Protein AF-A0A7D5KZ56-F1 (afdb_monomer)

Sequence (285 aa):
MAPTTAQITTENTAGQTYRATYSPDDNKLRLYASLRLDEETYSLINKAGFRWAPKQELFVAPAWTPGREDVLLSLAGDIEDEDSTLFDRQEQRAGRFSDYSDRRAVESEQALAHVDSLASAVPLGQPILVGHHSERRARRHAQKIENGMKRAVMLFERAEYWEQRAQASLRHAKYKERPDVRYRRIKKIEAELRKSQKHIARSEKYMTMWRAQTLDLKMALLVSNYDHIHACFTLDKYPARQRKASMRARCLSILPCLRRSLLLNRRVILRSAVMSARLTTNSAG

Organism: Klebsiella pneumoniae (NCBI:txid573)

Radius of gyration: 32.24 Å; Cα contacts (8 Å, |Δi|>4): 257; chains: 1; bounding box: 75×51×88 Å

Structure (mmCIF, N/CA/C/O backbone):
data_AF-A0A7D5KZ56-F1
#
_entry.id   AF-A0A7D5KZ56-F1
#
loop_
_atom_site.group_PDB
_atom_site.id
_atom_site.type_symbol
_atom_site.label_atom_id
_atom_site.label_alt_id
_atom_site.label_comp_id
_atom_site.label_asym_id
_atom_site.label_entity_id
_atom_site.label_seq_id
_atom_site.pdbx_PDB_ins_code
_atom_site.Cartn_x
_atom_site.Cartn_y
_atom_site.Cartn_z
_atom_site.occupancy
_atom_site.B_iso_or_equiv
_atom_site.auth_seq_id
_atom_site.auth_comp_id
_atom_site.auth_asym_id
_atom_site.auth_atom_id
_atom_site.pdbx_PDB_model_num
ATOM 1 N N . MET A 1 1 ? -9.190 31.799 32.022 1.00 34.34 1 MET A N 1
ATOM 2 C CA . MET A 1 1 ? -10.284 31.569 31.058 1.00 34.34 1 MET A CA 1
ATOM 3 C C . MET A 1 1 ? -9.630 31.014 29.808 1.00 34.34 1 MET A C 1
ATOM 5 O O . MET A 1 1 ? -8.821 31.707 29.213 1.00 34.34 1 MET A O 1
ATOM 9 N N . ALA A 1 2 ? -9.811 29.719 29.549 1.00 29.98 2 ALA A N 1
ATOM 10 C CA . ALA A 1 2 ? -9.224 29.048 28.390 1.00 29.98 2 ALA A CA 1
ATOM 11 C C . ALA A 1 2 ? -10.099 29.334 27.162 1.00 29.98 2 ALA A C 1
ATOM 13 O O . ALA A 1 2 ? -11.320 29.388 27.334 1.00 29.98 2 ALA A O 1
ATOM 14 N N . PRO A 1 3 ? -9.522 29.533 25.966 1.00 36.94 3 PRO A N 1
ATOM 15 C CA . PRO A 1 3 ? -10.318 29.761 24.775 1.00 36.94 3 PRO A CA 1
ATOM 16 C C . PRO A 1 3 ? -11.161 28.518 24.486 1.00 36.94 3 PRO A C 1
ATOM 18 O O . PRO A 1 3 ? -10.660 27.401 24.351 1.00 36.94 3 PRO A O 1
ATOM 21 N N . THR A 1 4 ? -12.465 28.757 24.487 1.00 33.94 4 THR A N 1
ATOM 22 C CA . THR A 1 4 ? -13.540 27.881 24.045 1.00 33.94 4 THR A CA 1
ATOM 23 C C . THR A 1 4 ? -13.219 27.302 22.675 1.00 33.94 4 THR A C 1
ATOM 25 O O . THR A 1 4 ? -12.706 28.010 21.813 1.00 33.94 4 THR A O 1
ATOM 28 N N . THR A 1 5 ? -13.561 26.027 22.491 1.00 39.38 5 THR A N 1
ATOM 29 C CA . THR A 1 5 ? -13.753 25.344 21.208 1.00 39.38 5 THR A CA 1
ATOM 30 C C . THR A 1 5 ? -14.663 26.189 20.312 1.00 39.38 5 THR A C 1
ATOM 32 O O . THR A 1 5 ? -15.878 26.016 20.291 1.00 39.38 5 THR A O 1
ATOM 35 N N . ALA A 1 6 ? -14.080 27.175 19.641 1.00 38.91 6 ALA A N 1
ATOM 36 C CA . ALA A 1 6 ? -14.739 28.000 18.655 1.00 38.91 6 ALA A CA 1
ATOM 37 C C . ALA A 1 6 ? -14.626 27.260 17.325 1.00 38.91 6 ALA A C 1
ATOM 39 O O . ALA A 1 6 ? -13.540 27.108 16.778 1.00 38.91 6 ALA A O 1
ATOM 40 N N . GLN A 1 7 ? -15.760 26.693 16.921 1.00 37.28 7 GLN A N 1
ATOM 41 C CA . GLN A 1 7 ? -16.259 26.673 15.550 1.00 37.28 7 GLN A CA 1
ATOM 42 C C . GLN A 1 7 ? -15.177 26.833 14.475 1.00 37.28 7 GLN A C 1
ATOM 44 O O . GLN A 1 7 ? -14.865 27.939 14.047 1.00 37.28 7 GLN A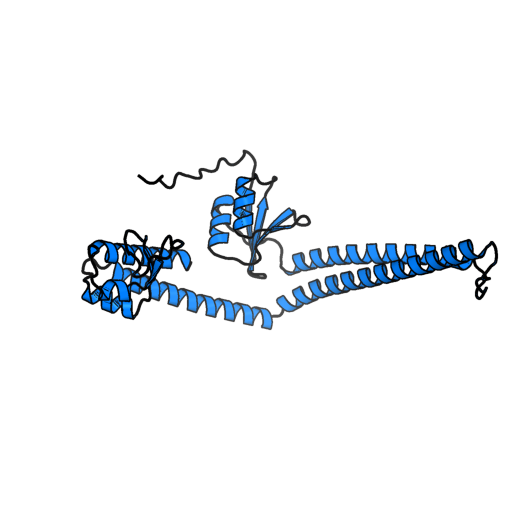 O 1
ATOM 49 N N . ILE A 1 8 ? -14.675 25.702 13.980 1.00 39.75 8 ILE A N 1
ATOM 50 C CA . ILE A 1 8 ? -14.219 25.627 12.591 1.00 39.75 8 ILE A CA 1
ATOM 51 C C . ILE A 1 8 ? -15.508 25.560 11.768 1.00 39.75 8 ILE A C 1
ATOM 53 O O . ILE A 1 8 ? -15.963 24.498 11.355 1.00 39.75 8 ILE A O 1
ATOM 57 N N . THR A 1 9 ? -16.199 26.694 11.678 1.00 36.88 9 THR A N 1
ATOM 58 C CA . THR A 1 9 ? -17.210 26.915 10.653 1.00 36.88 9 THR A CA 1
ATOM 59 C C . THR A 1 9 ? -16.456 26.982 9.343 1.00 36.88 9 THR A C 1
ATOM 61 O O . THR A 1 9 ? -15.594 27.833 9.149 1.00 36.88 9 THR A O 1
ATOM 64 N N . THR A 1 10 ? -16.754 26.009 8.501 1.00 43.47 10 THR A N 1
ATOM 65 C CA . THR A 1 10 ? -16.294 25.857 7.135 1.00 43.47 10 THR A CA 1
ATOM 66 C C . THR A 1 10 ? -16.528 27.147 6.354 1.00 43.47 10 THR A C 1
ATOM 68 O O . THR A 1 10 ? -17.613 27.388 5.827 1.00 43.47 10 THR A O 1
ATOM 71 N N . GLU A 1 11 ? -15.485 27.958 6.191 1.00 43.44 11 GLU A N 1
ATOM 72 C CA . GLU A 1 11 ? -15.347 28.728 4.961 1.00 43.44 11 GLU A CA 1
ATOM 73 C C . GLU A 1 11 ? -15.030 27.713 3.859 1.00 43.44 11 GLU A C 1
ATOM 75 O O . GLU A 1 11 ? -13.887 27.508 3.455 1.00 43.44 11 GLU A O 1
ATOM 80 N N . ASN A 1 12 ? -16.070 26.995 3.420 1.00 53.53 12 ASN A N 1
ATOM 81 C CA . ASN A 1 12 ? -16.044 26.283 2.156 1.00 53.53 12 ASN A CA 1
ATOM 82 C C . ASN A 1 12 ? -15.671 27.333 1.114 1.00 53.53 12 ASN A C 1
ATOM 84 O O . ASN A 1 12 ? -16.490 28.184 0.766 1.00 53.53 12 ASN A O 1
ATOM 88 N N . THR A 1 13 ? -14.418 27.302 0.659 1.00 54.53 13 THR A N 1
ATOM 89 C CA . THR A 1 13 ? -13.968 28.093 -0.484 1.00 54.53 13 THR A CA 1
ATOM 90 C C . THR A 1 13 ? -14.971 27.817 -1.598 1.00 54.53 13 THR A C 1
ATOM 92 O O . THR A 1 13 ? -15.115 26.666 -2.011 1.00 54.53 13 THR A O 1
ATOM 95 N N . ALA A 1 14 ? -15.753 28.829 -1.978 1.00 56.22 14 ALA A N 1
ATOM 96 C CA . ALA A 1 14 ? -16.962 28.675 -2.780 1.00 56.22 14 ALA A CA 1
ATOM 97 C C . ALA A 1 14 ? -16.676 27.859 -4.059 1.00 56.22 14 ALA A C 1
ATOM 99 O O . ALA A 1 14 ? -16.073 28.369 -4.999 1.00 56.22 14 ALA A O 1
ATOM 100 N N . GLY A 1 15 ? -17.061 26.575 -4.067 1.00 70.19 15 GLY A N 1
ATOM 101 C CA . GLY A 1 15 ? -16.839 25.639 -5.181 1.00 70.19 15 GLY A CA 1
ATOM 102 C C . GLY A 1 15 ? -16.019 24.379 -4.862 1.00 70.19 15 GLY A C 1
ATOM 103 O O . GLY A 1 15 ? -15.978 23.460 -5.684 1.00 70.19 15 GLY A O 1
ATOM 104 N N . GLN A 1 16 ? -15.395 24.279 -3.685 1.00 80.44 16 GLN A N 1
ATOM 105 C CA . GLN A 1 16 ? -14.711 23.054 -3.273 1.00 80.44 16 GLN A CA 1
ATOM 106 C C . GLN A 1 16 ? -15.728 21.981 -2.863 1.00 80.44 16 GLN A C 1
ATOM 108 O O . GLN A 1 16 ? -16.506 22.174 -1.934 1.00 80.44 16 GLN A O 1
ATOM 113 N N . THR A 1 17 ? -15.708 20.842 -3.554 1.00 89.88 17 THR A N 1
ATOM 114 C CA . THR A 1 17 ? -16.538 19.675 -3.235 1.00 89.88 17 THR A CA 1
ATOM 115 C C . THR A 1 17 ? -15.636 18.531 -2.804 1.00 89.88 17 THR A C 1
ATOM 117 O O . THR A 1 17 ? -14.656 18.208 -3.484 1.00 89.88 17 THR A O 1
ATOM 120 N N . TYR A 1 18 ? -15.973 17.929 -1.668 1.00 93.94 18 TYR A N 1
ATOM 121 C CA . TYR A 1 18 ? -15.291 16.768 -1.123 1.00 93.94 18 TYR A CA 1
ATOM 122 C C . TYR A 1 18 ? -16.173 15.542 -1.264 1.00 93.94 18 TYR A C 1
ATOM 124 O O . TYR A 1 18 ? -17.367 15.602 -0.993 1.00 93.94 18 TYR A O 1
ATOM 132 N N . ARG A 1 19 ? -15.564 14.426 -1.647 1.00 95.44 19 ARG A N 1
ATOM 133 C CA . ARG A 1 19 ? -16.206 13.116 -1.601 1.00 95.44 19 ARG A CA 1
ATOM 134 C C . ARG A 1 19 ? -15.262 12.141 -0.928 1.00 95.44 19 ARG A C 1
ATOM 136 O O . ARG A 1 19 ? -14.107 12.013 -1.338 1.00 95.44 19 ARG A O 1
ATOM 143 N N . ALA A 1 20 ? -15.731 11.472 0.113 1.00 96.94 20 ALA A N 1
ATOM 144 C CA . ALA A 1 20 ? -14.944 10.502 0.853 1.00 96.94 20 ALA A CA 1
ATOM 145 C C . ALA A 1 20 ? -15.497 9.099 0.627 1.00 96.94 20 ALA A C 1
ATOM 147 O O . ALA A 1 20 ? -16.706 8.900 0.596 1.00 96.94 20 ALA A O 1
ATOM 148 N N . THR A 1 21 ? -14.607 8.123 0.476 1.00 96.94 21 THR A N 1
ATOM 149 C CA . THR A 1 21 ? -15.004 6.728 0.268 1.00 96.94 21 THR A CA 1
ATOM 150 C C . THR A 1 21 ? -14.176 5.762 1.100 1.00 96.94 21 THR A C 1
ATOM 152 O O . THR A 1 21 ? -13.013 6.021 1.448 1.00 96.94 21 THR A O 1
ATOM 155 N N . TYR A 1 22 ? -14.770 4.608 1.381 1.00 96.00 22 TYR A N 1
ATOM 156 C CA . TYR A 1 22 ? -14.142 3.486 2.054 1.00 96.00 22 TYR A CA 1
ATOM 157 C C . TYR A 1 22 ? -14.281 2.203 1.231 1.00 96.00 22 TYR A C 1
ATOM 159 O O . TYR A 1 22 ? -15.281 1.953 0.569 1.00 96.00 22 TYR A O 1
ATOM 167 N N . SER A 1 23 ? -13.250 1.357 1.280 1.00 92.44 23 SER A N 1
ATOM 168 C CA . SER A 1 23 ? -13.298 0.017 0.695 1.00 92.44 23 SER A CA 1
ATOM 169 C C . SER A 1 23 ? -12.904 -1.027 1.747 1.00 92.44 23 SER A C 1
ATOM 171 O O . SER A 1 23 ? -11.736 -1.071 2.162 1.00 92.44 23 SER A O 1
ATOM 173 N N . PRO A 1 24 ? -13.824 -1.935 2.132 1.00 88.69 24 PRO A N 1
ATOM 174 C CA . PRO A 1 24 ? -13.521 -3.067 3.012 1.00 88.69 24 PRO A CA 1
ATOM 175 C C . PRO A 1 24 ? -12.479 -4.032 2.428 1.00 88.69 24 PRO A C 1
ATOM 177 O O . PRO A 1 24 ? -11.909 -4.868 3.138 1.00 88.69 24 PRO A O 1
ATOM 180 N N . ASP A 1 25 ? -12.224 -3.946 1.119 1.00 87.19 25 ASP A N 1
ATOM 181 C CA . ASP A 1 25 ? -11.357 -4.884 0.422 1.00 87.19 25 ASP A CA 1
ATOM 182 C C . ASP A 1 25 ? -9.870 -4.707 0.715 1.00 87.19 25 ASP A C 1
ATOM 184 O O . ASP A 1 25 ? -9.103 -5.675 0.827 1.00 87.19 25 ASP A O 1
ATOM 188 N N . ASP A 1 26 ? -9.475 -3.449 0.848 1.00 89.25 26 ASP A N 1
ATOM 189 C CA . ASP A 1 26 ? -8.125 -3.019 1.171 1.00 89.25 26 ASP A CA 1
ATOM 190 C C . ASP A 1 26 ? -8.048 -2.230 2.482 1.00 89.25 26 ASP A C 1
ATOM 192 O O . ASP A 1 26 ? -6.941 -1.873 2.884 1.00 89.25 26 ASP A O 1
ATOM 196 N N . ASN A 1 27 ? -9.186 -2.039 3.164 1.00 92.69 27 ASN A N 1
ATOM 197 C CA . ASN A 1 27 ? -9.334 -1.251 4.385 1.00 92.69 27 ASN A CA 1
ATOM 198 C C . ASN A 1 27 ? -8.838 0.192 4.196 1.00 92.69 27 ASN A C 1
ATOM 200 O O . ASN A 1 27 ? -8.192 0.737 5.080 1.00 92.69 27 ASN A O 1
ATOM 204 N N . LYS A 1 28 ? -9.051 0.814 3.032 1.00 95.06 28 LYS A N 1
ATOM 205 C CA . LYS A 1 28 ? -8.518 2.159 2.748 1.00 95.06 28 LYS A CA 1
ATOM 206 C C . LYS A 1 28 ? -9.604 3.206 2.671 1.00 95.06 28 LYS A C 1
ATOM 208 O O . LYS A 1 28 ? -10.674 2.950 2.129 1.00 95.06 28 LYS A O 1
ATOM 213 N N . LEU A 1 29 ? -9.240 4.393 3.140 1.00 96.50 29 LEU A N 1
ATOM 214 C CA . LEU A 1 29 ? -10.013 5.615 3.004 1.00 96.50 29 LEU A CA 1
ATOM 215 C C . LEU A 1 29 ? -9.445 6.454 1.860 1.00 96.50 29 LEU A C 1
ATOM 217 O O . LEU A 1 29 ? -8.217 6.576 1.735 1.00 96.50 29 LEU A O 1
ATOM 221 N N . ARG A 1 30 ? -10.325 7.034 1.046 1.00 96.25 30 ARG A N 1
ATOM 222 C CA . ARG A 1 30 ? -9.962 7.939 -0.047 1.00 96.25 30 ARG A CA 1
ATOM 223 C C . ARG A 1 30 ? -10.747 9.235 0.067 1.00 96.25 30 ARG A C 1
ATOM 225 O O . ARG A 1 30 ? -11.916 9.213 0.426 1.00 96.25 30 ARG A O 1
ATOM 232 N N . LEU A 1 31 ? -10.088 10.339 -0.253 1.00 96.50 31 LEU A N 1
ATOM 233 C CA . LEU A 1 31 ? -10.694 11.659 -0.355 1.00 96.50 31 LEU A CA 1
ATOM 234 C C . LEU A 1 31 ? -10.479 12.184 -1.771 1.00 96.50 31 LEU A C 1
ATOM 236 O O . LEU A 1 31 ? -9.338 12.354 -2.213 1.00 96.50 31 LEU A O 1
ATOM 240 N N . TYR A 1 32 ? -11.587 12.441 -2.448 1.00 95.19 32 TYR A N 1
ATOM 241 C CA . TYR A 1 32 ? -11.665 13.128 -3.723 1.00 95.19 32 TYR A CA 1
ATOM 242 C C . TYR A 1 32 ? -11.959 14.604 -3.463 1.00 95.19 32 TYR A C 1
ATOM 244 O O . TYR A 1 32 ? -12.770 14.951 -2.602 1.00 95.19 32 TYR A O 1
ATOM 252 N N . ALA A 1 33 ? -11.269 15.465 -4.198 1.00 93.69 33 ALA A N 1
ATOM 253 C CA . ALA A 1 33 ? -11.339 16.910 -4.065 1.00 93.69 33 ALA A CA 1
ATOM 254 C C . ALA A 1 33 ? -11.454 17.509 -5.469 1.00 93.69 33 ALA A C 1
ATOM 256 O O . ALA A 1 33 ? -10.649 17.168 -6.334 1.00 93.69 33 ALA A O 1
ATOM 257 N N . SER A 1 34 ? -12.445 18.375 -5.701 1.00 89.00 34 SER A N 1
ATOM 258 C CA . SER A 1 34 ? -12.653 18.992 -7.020 1.00 89.00 34 SER A CA 1
ATOM 259 C C . SER A 1 34 ? -11.542 19.974 -7.396 1.00 89.00 34 SER A C 1
ATOM 261 O O . SER A 1 34 ? -11.136 20.032 -8.555 1.00 89.00 34 SER A O 1
ATOM 263 N N . LEU A 1 35 ? -11.029 20.734 -6.425 1.00 89.19 35 LEU A N 1
ATOM 264 C CA . LEU A 1 35 ? -9.911 21.656 -6.608 1.00 89.19 35 LEU A CA 1
ATOM 265 C C . LEU A 1 35 ? -8.758 21.304 -5.665 1.00 89.19 35 LEU A C 1
ATOM 267 O O . LEU A 1 35 ? -8.845 20.444 -4.781 1.00 89.19 35 LEU A O 1
ATOM 271 N N . ARG A 1 36 ? -7.636 21.993 -5.881 1.00 89.00 36 ARG A N 1
ATOM 272 C CA . ARG A 1 36 ? -6.461 21.907 -5.020 1.00 89.00 36 ARG A CA 1
ATOM 273 C C . ARG A 1 36 ? -6.825 22.371 -3.609 1.00 89.00 36 ARG A C 1
ATOM 275 O O . ARG A 1 36 ? -7.359 23.460 -3.441 1.00 89.00 36 ARG A O 1
ATOM 282 N N . LEU A 1 37 ? -6.456 21.560 -2.620 1.00 91.19 37 LEU A N 1
ATOM 283 C CA . LEU A 1 37 ? -6.652 21.883 -1.210 1.00 91.19 37 LEU A CA 1
ATOM 284 C C . LEU A 1 37 ? -5.890 23.146 -0.814 1.00 91.19 37 LEU A C 1
ATOM 286 O O . LEU A 1 37 ? -4.739 23.340 -1.226 1.00 91.19 37 LEU A O 1
ATOM 290 N N . ASP A 1 38 ? -6.522 23.948 0.032 1.00 91.19 38 ASP A N 1
ATOM 291 C CA . ASP A 1 38 ? -5.876 25.013 0.782 1.00 91.19 38 ASP A CA 1
ATOM 292 C C . ASP A 1 38 ? -4.819 24.444 1.748 1.00 91.19 38 ASP A C 1
ATOM 294 O O . ASP A 1 38 ? -4.766 23.243 2.044 1.00 91.19 38 ASP A O 1
ATOM 298 N N . GLU A 1 39 ? -3.924 25.311 2.218 1.00 93.12 39 GLU A N 1
ATOM 299 C CA . GLU A 1 39 ? -2.776 24.902 3.031 1.00 93.12 39 GLU A CA 1
ATOM 300 C C . GLU A 1 39 ? -3.190 24.306 4.387 1.00 93.12 39 GLU A C 1
ATOM 302 O O . GLU A 1 39 ? -2.567 23.345 4.858 1.00 93.12 39 GLU A O 1
ATOM 307 N N . GLU A 1 40 ? -4.264 24.821 4.991 1.00 92.19 40 GLU A N 1
ATOM 308 C CA . GLU A 1 40 ? -4.758 24.361 6.289 1.00 92.19 40 GLU A CA 1
ATOM 309 C C . GLU A 1 40 ? -5.357 22.959 6.178 1.00 92.19 40 GLU A C 1
ATOM 311 O O . GLU A 1 40 ? -4.929 22.043 6.897 1.00 92.19 40 GLU A O 1
ATOM 316 N N . THR A 1 41 ? -6.261 22.751 5.215 1.00 92.62 41 THR A N 1
ATOM 317 C CA . THR A 1 41 ? -6.854 21.436 4.939 1.00 92.62 41 THR A CA 1
ATOM 318 C C . THR A 1 41 ? -5.786 20.424 4.544 1.00 92.62 41 THR A C 1
ATOM 320 O O . THR A 1 41 ? -5.770 19.304 5.065 1.00 92.62 41 THR A O 1
ATOM 323 N N . TYR A 1 42 ? -4.832 20.807 3.687 1.00 93.50 42 TYR A N 1
ATOM 324 C CA . TYR A 1 42 ? -3.724 19.933 3.303 1.00 93.50 42 TYR A CA 1
ATOM 325 C C . TYR A 1 42 ? -2.887 19.499 4.517 1.00 93.50 42 TYR A C 1
ATOM 327 O O . TYR A 1 42 ? -2.559 18.318 4.667 1.00 93.50 42 TYR A O 1
ATOM 335 N N . SER A 1 43 ? -2.555 20.433 5.413 1.00 94.50 43 SER A N 1
ATOM 336 C CA . SER A 1 43 ? -1.815 20.146 6.648 1.00 94.50 43 SER A CA 1
ATOM 337 C C . SER A 1 43 ? -2.580 19.178 7.554 1.00 94.50 43 SER A C 1
ATOM 339 O O . SER A 1 43 ? -1.991 18.234 8.093 1.00 94.50 43 SER A O 1
ATOM 341 N N . LEU A 1 44 ? -3.895 19.368 7.681 1.00 93.75 44 LEU A N 1
ATOM 342 C CA . LEU A 1 44 ? -4.783 18.524 8.477 1.00 93.75 44 LEU A CA 1
ATOM 343 C C . LEU A 1 44 ? -4.802 17.080 7.957 1.00 93.75 44 LEU A C 1
ATOM 345 O O . LEU A 1 44 ? -4.486 16.150 8.708 1.00 93.75 44 LEU A O 1
ATOM 349 N N . ILE A 1 45 ? -5.077 16.872 6.666 1.00 94.75 45 ILE A N 1
ATOM 350 C CA . ILE A 1 45 ? -5.125 15.516 6.101 1.00 94.75 45 ILE A CA 1
ATOM 351 C C . ILE A 1 45 ? -3.739 14.853 6.086 1.00 94.75 45 ILE A C 1
ATOM 353 O O . ILE A 1 45 ? -3.615 13.644 6.300 1.00 94.75 45 ILE A O 1
ATOM 357 N N . ASN A 1 46 ? -2.668 15.633 5.904 1.00 93.75 46 ASN A N 1
ATOM 358 C CA . ASN A 1 46 ? -1.304 15.118 5.921 1.00 93.75 46 ASN A CA 1
ATOM 359 C C . ASN A 1 46 ? -0.914 14.619 7.322 1.00 93.75 46 ASN A C 1
ATOM 361 O O . ASN A 1 46 ? -0.318 13.544 7.443 1.00 93.75 46 ASN A O 1
ATOM 365 N N . LYS A 1 47 ? -1.313 15.340 8.383 1.00 94.94 47 LYS A N 1
ATOM 366 C CA . LYS A 1 47 ? -1.163 14.899 9.783 1.00 94.94 47 LYS A CA 1
ATOM 367 C C . LYS A 1 47 ? -1.963 13.628 10.075 1.00 94.94 47 LYS A C 1
ATOM 369 O O . LYS A 1 47 ? -1.456 12.748 10.766 1.00 94.94 47 LYS A O 1
ATOM 374 N N . ALA A 1 48 ? -3.161 13.492 9.504 1.00 94.25 48 ALA A N 1
ATOM 375 C CA . ALA A 1 48 ? -3.964 12.266 9.590 1.00 94.25 48 ALA A CA 1
ATOM 376 C C . ALA A 1 48 ? -3.374 11.084 8.777 1.00 94.25 48 ALA A C 1
ATOM 378 O O . ALA A 1 48 ? -3.795 9.929 8.921 1.00 94.25 48 ALA A O 1
ATOM 379 N N . GLY A 1 49 ? -2.348 11.345 7.959 1.00 95.25 49 GLY A N 1
ATOM 380 C CA . GLY A 1 49 ? -1.593 10.339 7.214 1.00 95.25 49 GLY A CA 1
ATOM 381 C C . GLY A 1 49 ? -2.110 10.075 5.802 1.00 95.25 49 GLY A C 1
ATOM 382 O O . GLY A 1 49 ? -1.733 9.063 5.208 1.00 95.25 49 GLY A O 1
ATOM 383 N N . PHE A 1 50 ? -2.944 10.960 5.254 1.00 96.69 50 PHE A N 1
ATOM 384 C CA . PHE A 1 50 ? -3.331 10.900 3.849 1.00 96.69 50 PHE A CA 1
ATOM 385 C C . PHE A 1 50 ? -2.153 11.287 2.947 1.00 96.69 50 PHE A C 1
ATOM 387 O O . PHE A 1 50 ? -1.299 12.112 3.295 1.00 96.69 50 PHE A O 1
ATOM 394 N N . ARG A 1 51 ? -2.076 10.652 1.778 1.00 96.56 51 ARG A N 1
ATOM 395 C CA . ARG A 1 51 ? -1.047 10.902 0.764 1.00 96.56 51 ARG A CA 1
ATOM 396 C C . ARG A 1 51 ? -1.695 11.125 -0.592 1.00 96.56 51 ARG A C 1
ATOM 398 O O . ARG A 1 51 ? -2.578 10.366 -0.978 1.00 96.56 51 ARG A O 1
ATOM 405 N N . TRP A 1 52 ? -1.227 12.146 -1.303 1.00 95.75 52 TRP A N 1
ATOM 406 C CA . TRP A 1 52 ? -1.664 12.443 -2.663 1.00 95.75 52 TRP A CA 1
ATOM 407 C C . TRP A 1 52 ? -1.226 11.338 -3.630 1.00 95.75 52 TRP A C 1
ATOM 409 O O . TRP A 1 52 ? -0.063 10.925 -3.618 1.00 95.75 52 TRP A O 1
ATOM 419 N N . ALA A 1 53 ? -2.148 10.872 -4.470 1.00 94.00 53 ALA A N 1
ATOM 420 C CA . ALA A 1 53 ? -1.916 9.893 -5.523 1.00 94.00 53 ALA A CA 1
ATOM 421 C C . ALA A 1 53 ? -2.094 10.570 -6.898 1.00 94.00 53 ALA A C 1
ATOM 423 O O . ALA A 1 53 ? -3.193 10.548 -7.446 1.00 94.00 53 ALA A O 1
ATOM 424 N N . PRO A 1 54 ? -1.028 11.130 -7.508 1.00 91.88 54 PRO A N 1
ATOM 425 C CA . PRO A 1 54 ? -1.152 12.012 -8.675 1.00 91.88 54 PRO A CA 1
ATOM 426 C C . PRO A 1 54 ? -1.848 11.389 -9.886 1.00 91.88 54 PRO A C 1
ATOM 428 O O . PRO A 1 54 ? -2.529 12.078 -10.624 1.00 91.88 54 PRO A O 1
ATOM 431 N N . LYS A 1 55 ? -1.675 10.080 -10.106 1.00 89.56 55 LYS A N 1
ATOM 432 C CA . LYS A 1 55 ? -2.285 9.359 -11.237 1.00 89.56 55 LYS A CA 1
ATOM 433 C C . LYS A 1 55 ? -3.761 9.012 -11.034 1.00 89.56 55 LYS A C 1
ATOM 435 O O . LYS A 1 55 ? -4.378 8.518 -11.966 1.00 89.56 55 LYS A O 1
ATOM 440 N N . GLN A 1 56 ? -4.266 9.158 -9.815 1.00 90.12 56 GLN A N 1
ATOM 441 C CA . GLN A 1 56 ? -5.652 8.868 -9.443 1.00 90.12 56 GLN A CA 1
ATOM 442 C C . GLN A 1 56 ? -6.386 10.129 -8.974 1.00 90.12 56 GLN A C 1
ATOM 444 O O . GLN A 1 56 ? -7.568 10.049 -8.683 1.00 90.12 56 GLN A O 1
ATOM 449 N N . GLU A 1 57 ? -5.665 11.249 -8.859 1.00 92.94 57 GLU A N 1
ATOM 450 C CA . GLU A 1 57 ? -6.184 12.558 -8.457 1.00 92.94 57 GLU A CA 1
ATOM 451 C C . GLU A 1 57 ? -6.973 12.537 -7.140 1.00 92.94 57 GLU A C 1
ATOM 453 O O . GLU A 1 57 ? -7.974 13.222 -6.963 1.00 92.94 57 GLU A O 1
ATOM 458 N N . LEU A 1 58 ? -6.491 11.746 -6.181 1.00 94.62 58 LEU A N 1
ATOM 459 C CA . LEU A 1 58 ? -7.133 11.565 -4.883 1.00 94.62 58 LEU A CA 1
ATOM 460 C C . LEU A 1 58 ? -6.104 11.456 -3.756 1.00 94.62 58 LEU A C 1
ATOM 462 O O . LEU A 1 58 ? -4.920 11.175 -3.976 1.00 94.62 58 LEU A O 1
ATOM 466 N N . PHE A 1 59 ? -6.565 11.622 -2.522 1.00 96.62 59 PHE A N 1
ATOM 467 C CA . PHE A 1 59 ? -5.781 11.370 -1.318 1.00 96.62 59 PHE A CA 1
ATOM 468 C C . PHE A 1 59 ? -6.129 10.005 -0.725 1.00 96.62 59 PHE A C 1
ATOM 470 O O . PHE A 1 59 ? -7.299 9.700 -0.535 1.00 96.62 59 PHE A O 1
ATOM 477 N N . VAL A 1 60 ? -5.126 9.187 -0.387 1.00 96.50 60 VAL A N 1
ATOM 478 C CA . VAL A 1 60 ? -5.322 7.851 0.210 1.00 96.50 60 VAL A CA 1
ATOM 479 C C . VAL A 1 60 ? -4.728 7.787 1.606 1.00 96.50 60 VAL A C 1
ATOM 481 O O . VAL A 1 60 ? -3.566 8.154 1.797 1.00 96.50 60 VAL A O 1
ATOM 484 N N . ALA A 1 61 ? -5.469 7.212 2.551 1.00 96.94 61 ALA A N 1
ATOM 485 C CA . ALA A 1 61 ? -4.912 6.706 3.800 1.00 96.94 61 ALA A CA 1
ATOM 486 C C . ALA A 1 61 ? -4.786 5.168 3.768 1.00 96.94 61 ALA A C 1
ATOM 488 O O . ALA A 1 61 ? -5.636 4.477 3.202 1.00 96.94 61 ALA A O 1
ATOM 489 N N . PRO A 1 62 ? -3.725 4.592 4.367 1.00 93.62 62 PRO A N 1
ATOM 490 C CA . PRO A 1 62 ? -3.412 3.168 4.226 1.00 93.62 62 PRO A CA 1
ATOM 491 C C . PRO A 1 62 ? -4.342 2.227 5.004 1.00 93.62 62 PRO A C 1
ATOM 493 O O . PRO A 1 62 ? -4.325 1.031 4.726 1.00 93.62 62 PRO A O 1
ATOM 496 N N . ALA A 1 63 ? -5.089 2.744 5.981 1.00 95.06 63 ALA A N 1
ATOM 497 C CA . ALA A 1 63 ? -6.024 1.988 6.809 1.00 95.06 63 ALA A CA 1
ATOM 498 C C . ALA A 1 63 ? -7.178 2.897 7.275 1.00 95.06 63 ALA A C 1
ATOM 500 O O . ALA A 1 63 ? -6.926 4.082 7.533 1.00 95.06 63 ALA A O 1
ATOM 501 N N . TRP A 1 64 ? -8.388 2.368 7.470 1.00 94.50 64 TRP A N 1
ATOM 502 C CA . TRP A 1 64 ? -9.404 3.063 8.263 1.00 94.50 64 TRP A CA 1
ATOM 503 C C . TRP A 1 64 ? -8.933 3.173 9.716 1.00 94.50 64 TRP A C 1
ATOM 505 O O . TRP A 1 64 ? -8.372 2.229 1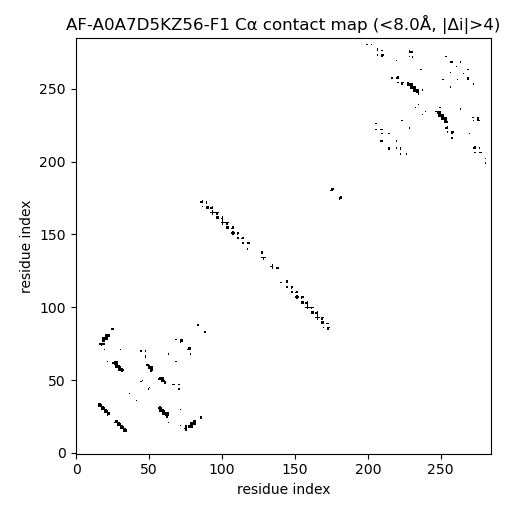0.282 1.00 94.50 64 TRP A O 1
ATOM 515 N N . THR A 1 65 ? -9.115 4.356 10.293 1.00 93.69 65 THR A N 1
ATOM 516 C CA . THR A 1 65 ? -8.989 4.591 11.729 1.00 93.69 65 THR A CA 1
ATOM 517 C C . THR A 1 65 ? -10.019 5.636 12.140 1.00 93.69 65 THR A C 1
ATOM 519 O O . THR A 1 65 ? -10.262 6.544 11.345 1.00 93.69 65 THR A O 1
ATOM 522 N N . PRO A 1 66 ? -10.484 5.618 13.387 1.00 92.19 66 PRO A N 1
ATOM 523 C CA . PRO A 1 66 ? -11.517 6.530 13.890 1.00 92.19 66 PRO A CA 1
ATOM 524 C C . PRO A 1 66 ? -11.145 8.003 13.697 1.00 92.19 66 PRO A C 1
ATOM 526 O O . PRO A 1 66 ? -11.840 8.752 13.029 1.00 92.19 66 PRO A O 1
ATOM 529 N N . GLY A 1 67 ? -9.924 8.390 14.081 1.00 93.25 67 GLY A N 1
ATOM 530 C CA . GLY A 1 67 ? -9.447 9.761 13.852 1.00 93.25 67 GLY A CA 1
ATOM 531 C C . GLY A 1 67 ? -9.254 10.156 12.376 1.00 93.25 67 GLY A C 1
ATOM 532 O O . GLY A 1 67 ? -9.113 11.336 12.082 1.00 93.25 67 GLY A O 1
ATOM 533 N N . ARG A 1 68 ? -9.212 9.201 11.434 1.00 96.19 68 ARG A N 1
ATOM 534 C CA . ARG A 1 68 ? -9.217 9.503 9.986 1.00 96.19 68 ARG A CA 1
ATOM 535 C C . ARG A 1 68 ? -10.638 9.632 9.460 1.00 96.19 68 ARG A C 1
ATOM 537 O O . ARG A 1 68 ? -10.863 10.448 8.578 1.00 96.19 68 ARG A O 1
ATOM 544 N N . GLU A 1 69 ? -11.554 8.829 9.984 1.00 94.88 69 GLU A N 1
ATOM 545 C CA . GLU A 1 69 ? -12.983 8.957 9.726 1.00 94.88 69 GLU A CA 1
ATOM 546 C C . GLU A 1 69 ? -13.495 10.315 10.205 1.00 94.88 69 GLU A C 1
ATOM 548 O O . GLU A 1 69 ? -14.065 11.031 9.395 1.00 94.88 69 GLU A O 1
ATOM 553 N N . ASP A 1 70 ? -13.164 10.740 11.428 1.00 95.00 70 ASP A N 1
ATOM 554 C CA . ASP A 1 70 ? -13.526 12.066 11.954 1.00 95.00 70 ASP A CA 1
ATOM 555 C C . ASP A 1 70 ? -13.100 13.202 11.011 1.00 95.00 70 ASP A C 1
ATOM 557 O O . ASP A 1 70 ? -13.855 14.137 10.744 1.00 95.00 70 ASP A O 1
ATOM 561 N N . VAL A 1 71 ? -11.881 13.106 10.471 1.00 94.62 71 VAL A N 1
ATOM 562 C CA . VAL A 1 71 ? -11.350 14.068 9.499 1.00 94.62 71 VAL A CA 1
ATOM 563 C C . VAL A 1 71 ? -12.165 14.054 8.210 1.00 94.62 71 VAL A C 1
ATOM 565 O O . VAL A 1 71 ? -12.512 15.117 7.705 1.00 94.62 71 VAL A O 1
ATOM 568 N N . LEU A 1 72 ? -12.500 12.881 7.676 1.00 95.25 72 LEU A N 1
ATOM 569 C CA . LEU A 1 72 ? -13.289 12.792 6.449 1.00 95.25 72 LEU A CA 1
ATOM 570 C C . LEU A 1 72 ? -14.726 13.260 6.652 1.00 95.25 72 LEU A C 1
ATOM 572 O O . LEU A 1 72 ? -15.207 14.032 5.834 1.00 95.25 72 LEU A O 1
ATOM 576 N N . LEU A 1 73 ? -15.365 12.888 7.758 1.00 94.75 73 LEU A N 1
ATOM 577 C CA . LEU A 1 73 ? -16.699 13.363 8.120 1.00 94.75 73 LEU A CA 1
ATOM 578 C C . LEU A 1 73 ? -16.722 14.885 8.304 1.00 94.75 73 LEU A C 1
ATOM 580 O O . LEU A 1 73 ? -17.675 15.531 7.887 1.00 94.75 73 LEU A O 1
ATOM 584 N N . SER A 1 74 ? -15.660 15.486 8.854 1.00 93.31 74 SER A N 1
ATOM 585 C CA . SER A 1 74 ? -15.570 16.950 8.962 1.00 93.31 74 SER A CA 1
ATOM 586 C C . SER A 1 74 ? -15.483 17.673 7.613 1.00 93.31 74 SER A C 1
ATOM 588 O O . SER A 1 74 ? -15.895 18.826 7.524 1.00 93.31 74 SER A O 1
ATOM 590 N N . LEU A 1 75 ? -14.953 17.013 6.575 1.00 92.88 75 LEU A N 1
ATOM 591 C CA . LEU A 1 75 ? -14.737 17.606 5.252 1.00 92.88 75 LEU A CA 1
ATOM 592 C C . LEU A 1 75 ? -15.875 17.280 4.276 1.00 92.88 75 LEU A C 1
ATOM 594 O O . LEU A 1 75 ? -16.388 18.176 3.615 1.00 92.88 75 LEU A O 1
ATOM 598 N N . ALA A 1 76 ? -16.249 16.005 4.171 1.00 93.25 76 ALA A N 1
ATOM 599 C CA . ALA A 1 76 ? -17.232 15.493 3.218 1.00 93.25 76 ALA A CA 1
ATOM 600 C C . ALA A 1 76 ? -18.635 15.303 3.822 1.00 93.25 76 ALA A C 1
ATOM 602 O O . ALA A 1 76 ? -19.608 15.260 3.082 1.00 93.25 76 ALA A O 1
ATOM 603 N N . GLY A 1 77 ? -18.766 15.228 5.151 1.00 93.62 77 GLY A N 1
ATOM 604 C CA . GLY A 1 77 ? -20.038 14.978 5.839 1.00 93.62 77 GLY A CA 1
ATOM 605 C C . GLY A 1 77 ? -20.388 13.494 5.970 1.00 93.62 77 GLY A C 1
ATOM 606 O O . GLY A 1 77 ? -20.858 13.075 7.026 1.00 93.62 77 GLY A O 1
ATOM 607 N N . ASP A 1 78 ? -20.099 12.693 4.949 1.00 94.31 78 ASP A N 1
ATOM 608 C CA . ASP A 1 78 ? -20.296 11.246 4.927 1.00 94.31 78 ASP A CA 1
ATOM 609 C C . ASP A 1 78 ? -19.101 10.500 4.306 1.00 94.31 78 ASP A C 1
ATOM 611 O O . ASP A 1 78 ? -18.136 11.093 3.819 1.00 94.31 78 ASP A O 1
ATOM 615 N N . ILE A 1 79 ? -19.125 9.170 4.420 1.00 96.19 79 ILE A N 1
ATOM 616 C CA . ILE A 1 79 ? -18.154 8.275 3.788 1.00 96.19 79 ILE A CA 1
ATOM 617 C C . ILE A 1 79 ? -18.943 7.211 3.036 1.00 96.19 79 ILE A C 1
ATOM 619 O O . ILE A 1 79 ? -19.597 6.366 3.647 1.00 96.19 79 ILE A O 1
ATOM 623 N N . GLU A 1 80 ? -18.864 7.263 1.714 1.00 95.69 80 GLU A N 1
ATOM 624 C CA . GLU A 1 80 ? -19.559 6.340 0.823 1.00 95.69 80 GLU A CA 1
ATOM 625 C C . GLU A 1 80 ? -18.753 5.053 0.594 1.00 95.69 80 GLU A C 1
ATOM 627 O O . GLU A 1 80 ? -17.555 4.959 0.897 1.00 95.69 80 GLU A O 1
ATOM 632 N N . ASP A 1 81 ? -19.399 4.054 0.001 1.00 93.88 81 ASP A N 1
ATOM 633 C CA . ASP A 1 81 ? -18.681 2.919 -0.562 1.00 93.88 81 ASP A CA 1
ATOM 634 C C . ASP A 1 81 ? -17.880 3.364 -1.792 1.00 93.88 81 ASP A C 1
ATOM 636 O O . ASP A 1 81 ? -18.292 4.211 -2.581 1.00 93.88 81 ASP A O 1
ATOM 640 N N . GLU A 1 82 ? -16.690 2.800 -1.952 1.00 92.38 82 GLU A N 1
ATOM 641 C CA . GLU A 1 82 ? -15.863 3.059 -3.125 1.00 92.38 82 GLU A CA 1
ATOM 642 C C . GLU A 1 82 ? -16.482 2.432 -4.389 1.00 92.38 82 GLU A C 1
ATOM 644 O O . GLU A 1 82 ? -16.643 1.214 -4.457 1.00 92.38 82 GLU A O 1
ATOM 649 N N . ASP A 1 83 ? -16.743 3.263 -5.405 1.00 86.56 83 ASP A N 1
ATOM 650 C CA . ASP A 1 83 ? -17.417 2.860 -6.653 1.00 86.56 83 ASP A CA 1
ATOM 651 C C . ASP A 1 83 ? -16.673 1.772 -7.429 1.00 86.56 83 ASP A C 1
ATOM 653 O O . ASP A 1 83 ? -17.277 0.905 -8.060 1.00 86.56 83 ASP A O 1
ATOM 657 N N . SER A 1 84 ? -15.339 1.845 -7.439 1.00 86.94 84 SER A N 1
ATOM 658 C CA . SER A 1 84 ? -14.527 0.888 -8.179 1.00 86.94 84 SER A CA 1
ATOM 659 C C . SER A 1 84 ? -14.395 -0.419 -7.402 1.00 86.94 84 SER A C 1
ATOM 661 O O . SER A 1 84 ? -14.303 -0.436 -6.170 1.00 86.94 84 SER A O 1
ATOM 663 N N . THR A 1 85 ? -14.305 -1.553 -8.090 1.00 89.12 85 THR A N 1
ATOM 664 C CA . THR A 1 85 ? -13.982 -2.803 -7.399 1.00 89.12 85 THR A CA 1
ATOM 665 C C . THR A 1 85 ? -12.479 -2.896 -7.128 1.00 89.12 85 THR A C 1
ATOM 667 O O . THR A 1 85 ? -11.646 -2.201 -7.726 1.00 89.12 85 THR A O 1
ATOM 670 N N . LEU A 1 86 ? -12.080 -3.783 -6.208 1.00 88.56 86 LEU A N 1
ATOM 671 C CA . LEU A 1 86 ? -10.662 -4.101 -6.029 1.00 88.56 86 LEU A CA 1
ATOM 672 C C . LEU A 1 86 ? -10.034 -4.591 -7.342 1.00 88.56 86 LEU A C 1
ATOM 674 O O . LEU A 1 86 ? -8.869 -4.280 -7.592 1.00 88.56 86 LEU A O 1
ATOM 678 N N . PHE A 1 87 ? -10.786 -5.347 -8.144 1.00 90.50 87 PHE A N 1
ATOM 679 C CA . PHE A 1 87 ? -10.331 -5.870 -9.424 1.00 90.50 87 PHE A CA 1
ATOM 680 C C . PHE A 1 87 ? -10.005 -4.729 -10.390 1.00 90.50 87 PHE A C 1
ATOM 682 O O . PHE A 1 87 ? -8.846 -4.612 -10.791 1.00 90.50 87 PHE A O 1
ATOM 689 N N . ASP A 1 88 ? -10.951 -3.814 -10.620 1.00 92.38 88 ASP A N 1
ATOM 690 C CA . ASP A 1 88 ? -10.780 -2.675 -11.535 1.00 92.38 88 ASP A CA 1
ATOM 691 C C . ASP A 1 88 ? -9.561 -1.828 -11.150 1.00 92.38 88 ASP A C 1
ATOM 693 O O . ASP A 1 88 ? -8.724 -1.473 -11.981 1.00 92.38 88 ASP A O 1
ATOM 697 N N . ARG A 1 89 ? -9.380 -1.553 -9.849 1.00 91.50 89 ARG A N 1
ATOM 698 C CA . ARG A 1 89 ? -8.217 -0.790 -9.364 1.00 91.50 89 ARG A CA 1
ATOM 699 C C . ARG A 1 89 ? -6.891 -1.507 -9.602 1.00 91.50 89 ARG A C 1
ATOM 701 O O . ARG A 1 89 ? -5.873 -0.848 -9.840 1.00 91.50 89 ARG A O 1
ATOM 708 N N . GLN A 1 90 ? -6.854 -2.833 -9.459 1.00 94.31 90 GLN A N 1
ATOM 709 C CA . GLN A 1 90 ? -5.638 -3.608 -9.721 1.00 94.31 90 GLN A CA 1
ATOM 710 C C . GLN A 1 90 ? -5.375 -3.765 -11.215 1.00 94.31 90 GLN A C 1
ATOM 712 O O . GLN A 1 90 ? -4.209 -3.763 -11.599 1.00 94.31 90 GLN A O 1
ATOM 717 N N . GLU A 1 91 ? -6.415 -3.839 -12.039 1.00 94.38 91 GLU A N 1
ATOM 718 C CA . GLU A 1 91 ? -6.306 -3.857 -13.494 1.00 94.38 91 GLU A CA 1
ATOM 719 C C . GLU A 1 91 ? -5.780 -2.521 -14.022 1.00 94.38 91 GLU A C 1
ATOM 721 O O . GLU A 1 91 ? -4.745 -2.499 -14.680 1.00 94.38 91 GLU A O 1
ATOM 726 N N . GLN A 1 92 ? -6.359 -1.389 -13.610 1.00 94.12 92 GLN A N 1
ATOM 727 C CA . GLN A 1 92 ? -5.826 -0.057 -13.930 1.00 94.12 92 GLN A CA 1
ATOM 728 C C . GLN A 1 92 ? -4.368 0.102 -13.479 1.00 94.12 92 GLN A C 1
ATOM 730 O O . GLN A 1 92 ? -3.545 0.742 -14.136 1.00 94.12 92 GLN A O 1
ATOM 735 N N . ARG A 1 93 ? -4.018 -0.470 -12.320 1.00 94.44 93 ARG A N 1
ATOM 736 C CA . ARG A 1 93 ? -2.637 -0.474 -11.834 1.00 94.44 93 ARG A CA 1
ATOM 737 C C . ARG A 1 93 ? -1.727 -1.345 -12.699 1.00 94.44 93 ARG A C 1
ATOM 739 O O . ARG A 1 93 ? -0.597 -0.927 -12.939 1.00 94.44 93 ARG A O 1
ATOM 746 N N . ALA A 1 94 ? -2.196 -2.511 -13.131 1.00 96.25 94 ALA A N 1
ATOM 747 C CA . ALA A 1 94 ? -1.465 -3.401 -14.018 1.00 96.25 94 ALA A CA 1
ATOM 748 C C . ALA A 1 94 ? -1.267 -2.767 -15.399 1.00 96.25 94 ALA A C 1
ATOM 750 O O . ALA A 1 94 ? -0.137 -2.763 -15.871 1.00 96.25 94 ALA A O 1
ATOM 751 N N . GLY A 1 95 ? -2.297 -2.132 -15.969 1.00 96.38 95 GLY A N 1
ATOM 752 C CA . GLY A 1 95 ? -2.211 -1.381 -17.225 1.00 96.38 95 GLY A CA 1
ATOM 753 C C . GLY A 1 95 ? -1.117 -0.316 -17.175 1.00 96.38 95 GLY A C 1
ATOM 754 O O . GLY A 1 95 ? -0.186 -0.356 -17.968 1.00 96.38 95 GLY A O 1
ATOM 755 N N . ARG A 1 96 ? -1.105 0.531 -16.133 1.00 95.44 96 ARG A N 1
ATOM 756 C CA . ARG A 1 96 ? -0.024 1.522 -15.949 1.00 95.44 96 ARG A CA 1
ATOM 757 C C . ARG A 1 96 ? 1.369 0.898 -15.859 1.00 95.44 96 ARG A C 1
ATOM 759 O O . ARG A 1 96 ? 2.341 1.518 -16.275 1.00 95.44 96 ARG A O 1
ATOM 766 N N . PHE A 1 97 ? 1.500 -0.274 -15.239 1.00 97.00 97 PHE A N 1
ATOM 767 C CA . PHE A 1 97 ? 2.785 -0.973 -15.170 1.00 97.00 97 PHE A CA 1
ATOM 768 C C . PHE A 1 97 ? 3.169 -1.599 -16.515 1.00 97.00 97 PHE A C 1
ATOM 770 O O . PHE A 1 97 ? 4.348 -1.553 -16.851 1.00 97.00 97 PHE A O 1
ATOM 777 N N . SER A 1 98 ? 2.202 -2.082 -17.297 1.00 96.88 98 SER A N 1
ATOM 778 C CA . SER A 1 98 ? 2.416 -2.505 -18.686 1.00 96.88 98 SER A CA 1
ATOM 779 C C . SER A 1 98 ? 2.946 -1.344 -19.522 1.00 96.88 98 SER A C 1
ATOM 781 O O . SER A 1 98 ? 4.049 -1.442 -20.040 1.00 96.88 98 SER A O 1
ATOM 783 N N . ASP A 1 99 ? 2.291 -0.177 -19.484 1.00 97.00 99 ASP A N 1
ATOM 784 C CA . ASP A 1 99 ? 2.745 1.024 -20.205 1.00 97.00 99 ASP A CA 1
ATOM 785 C C . ASP A 1 99 ? 4.172 1.449 -19.812 1.00 97.00 99 ASP A C 1
ATOM 787 O O . ASP A 1 99 ? 4.895 2.122 -20.553 1.00 97.00 99 ASP A O 1
ATOM 791 N N . TYR A 1 100 ? 4.581 1.162 -18.573 1.00 95.88 100 TYR A N 1
ATOM 792 C CA . TYR A 1 100 ? 5.932 1.454 -18.101 1.00 95.88 100 TYR A CA 1
ATOM 793 C C . TYR A 1 100 ? 6.929 0.422 -18.612 1.00 95.88 100 TYR A C 1
ATOM 795 O O . TYR A 1 100 ? 8.057 0.803 -18.913 1.00 95.88 100 TYR A O 1
ATOM 803 N N . SER A 1 101 ? 6.522 -0.843 -18.699 1.00 96.94 101 SER A N 1
ATOM 804 C CA . SER A 1 101 ? 7.313 -1.917 -19.287 1.00 96.94 101 SER A CA 1
ATOM 805 C C . SER A 1 101 ? 7.532 -1.673 -20.779 1.00 96.94 101 SER A C 1
ATOM 807 O O . SER A 1 101 ? 8.680 -1.534 -21.196 1.00 96.94 101 SER A O 1
ATOM 809 N N . ASP A 1 102 ? 6.456 -1.452 -21.537 1.00 97.75 102 ASP A N 1
ATOM 810 C CA . ASP A 1 102 ? 6.482 -1.283 -22.993 1.00 97.75 102 ASP A CA 1
ATOM 811 C C . ASP A 1 102 ? 7.387 -0.120 -23.407 1.00 97.75 102 ASP A C 1
ATOM 813 O O . ASP A 1 102 ? 8.262 -0.257 -24.262 1.00 97.75 102 ASP A O 1
ATOM 817 N N . ARG A 1 103 ? 7.273 1.025 -22.721 1.00 97.69 103 ARG A N 1
ATOM 818 C CA . ARG A 1 103 ? 8.159 2.171 -22.978 1.00 97.69 103 ARG A CA 1
ATOM 819 C C . ARG A 1 103 ? 9.630 1.845 -22.719 1.00 97.69 103 ARG A C 1
ATOM 821 O O . ARG A 1 103 ? 10.491 2.344 -23.435 1.00 97.69 103 ARG A O 1
ATOM 828 N N . ARG A 1 104 ? 9.942 1.034 -21.703 1.00 97.25 104 ARG A N 1
ATOM 829 C CA . ARG A 1 104 ? 11.329 0.636 -21.402 1.00 97.25 104 ARG A CA 1
ATOM 830 C C . ARG A 1 104 ? 11.852 -0.413 -22.373 1.00 97.25 104 ARG A C 1
ATOM 832 O O . ARG A 1 104 ? 13.032 -0.345 -22.704 1.00 97.25 104 ARG A O 1
ATOM 839 N N . ALA A 1 105 ? 10.995 -1.310 -22.853 1.00 97.25 105 ALA A N 1
ATOM 840 C CA . ALA A 1 105 ? 11.330 -2.262 -23.904 1.00 97.25 105 ALA A CA 1
ATOM 841 C C . ALA A 1 105 ? 11.695 -1.525 -25.201 1.00 97.25 105 ALA A C 1
ATOM 843 O O . ALA A 1 105 ? 12.800 -1.702 -25.705 1.00 97.25 105 ALA A O 1
ATOM 844 N N . VAL A 1 106 ? 10.857 -0.578 -25.645 1.00 98.00 106 VAL A N 1
ATOM 845 C CA . VAL A 1 106 ? 11.136 0.256 -26.829 1.00 98.00 106 VAL A CA 1
ATOM 846 C C . VAL A 1 106 ? 12.433 1.061 -26.667 1.00 98.00 106 VAL A C 1
ATOM 848 O O . VAL A 1 106 ? 13.263 1.097 -27.574 1.00 98.00 106 VAL A O 1
ATOM 851 N N . GLU A 1 107 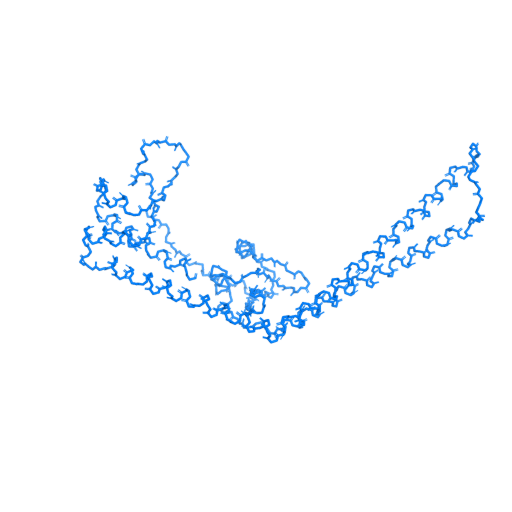? 12.662 1.690 -25.507 1.00 97.38 107 GLU A N 1
ATOM 852 C CA . GLU A 1 107 ? 13.924 2.400 -25.242 1.00 97.38 107 GLU A CA 1
ATOM 853 C C . GLU A 1 107 ? 15.146 1.457 -25.257 1.00 97.38 107 GLU A C 1
ATOM 855 O O . GLU A 1 107 ? 16.240 1.874 -25.648 1.00 97.38 107 GLU A O 1
ATOM 860 N N . SER A 1 108 ? 14.985 0.206 -24.810 1.00 97.56 108 SER A N 1
ATOM 861 C CA . SER A 1 108 ? 16.040 -0.813 -24.837 1.00 97.56 108 SER A CA 1
ATOM 862 C C . SER A 1 108 ? 16.368 -1.230 -26.271 1.00 97.56 108 SER A C 1
ATOM 864 O O . SER A 1 108 ? 17.536 -1.193 -26.656 1.00 97.56 108 SER A O 1
ATOM 866 N N . GLU A 1 109 ? 15.352 -1.523 -27.085 1.00 97.31 109 GLU A N 1
ATOM 867 C CA . GLU A 1 109 ? 15.503 -1.861 -28.505 1.00 97.31 109 GLU A CA 1
ATOM 868 C C . GLU A 1 109 ? 16.210 -0.744 -29.278 1.00 97.31 109 GLU A C 1
ATOM 870 O O . GLU A 1 109 ? 17.154 -1.000 -30.025 1.00 97.31 109 GLU A O 1
ATOM 875 N N . GLN A 1 110 ? 15.830 0.513 -29.037 1.00 97.12 110 GLN A N 1
ATOM 876 C CA . GLN A 1 110 ? 16.498 1.673 -29.630 1.00 97.12 110 GLN A CA 1
ATOM 877 C C . GLN A 1 110 ? 17.967 1.780 -29.201 1.00 97.12 110 GLN A C 1
ATOM 879 O O . GLN A 1 110 ? 18.831 2.109 -30.016 1.00 97.12 110 GLN A O 1
ATOM 884 N N . ALA A 1 111 ? 18.273 1.498 -27.929 1.00 96.56 111 ALA A N 1
ATOM 885 C CA . ALA A 1 111 ? 19.647 1.490 -27.439 1.00 96.56 111 ALA A CA 1
ATOM 886 C C . ALA A 1 111 ? 20.472 0.360 -28.077 1.00 96.56 111 ALA A C 1
ATOM 888 O O . ALA A 1 111 ? 21.617 0.602 -28.456 1.00 96.56 111 ALA A O 1
ATOM 889 N N . LEU A 1 112 ? 19.893 -0.834 -28.246 1.00 96.19 112 LEU A N 1
ATOM 890 C CA . LEU A 1 112 ? 20.536 -1.953 -28.940 1.00 96.19 112 LEU A CA 1
ATOM 891 C C . LEU A 1 112 ? 20.786 -1.631 -30.411 1.00 96.19 112 LEU A C 1
ATOM 893 O O . LEU A 1 112 ? 21.916 -1.780 -30.864 1.00 96.19 112 LEU A O 1
ATOM 897 N N . ALA A 1 113 ? 19.786 -1.115 -31.129 1.00 96.56 113 ALA A N 1
ATOM 898 C CA . ALA A 1 113 ? 19.928 -0.715 -32.528 1.00 96.56 113 ALA A CA 1
ATOM 899 C C . ALA A 1 113 ? 21.008 0.365 -32.705 1.00 96.56 113 ALA A C 1
ATOM 901 O O . ALA A 1 113 ? 21.807 0.320 -33.642 1.00 96.56 113 ALA A O 1
ATOM 902 N N . HIS A 1 114 ? 21.092 1.317 -31.770 1.00 94.69 114 HIS A N 1
ATOM 903 C CA . HIS A 1 114 ? 22.166 2.304 -31.775 1.00 94.69 114 HIS A CA 1
ATOM 904 C C . HIS A 1 114 ? 23.541 1.657 -31.572 1.00 94.69 114 HIS A C 1
ATOM 906 O O . HIS A 1 114 ? 24.480 1.985 -32.298 1.00 94.69 114 HIS A O 1
ATOM 912 N N . VAL A 1 115 ? 23.678 0.730 -30.622 1.00 95.38 115 VAL A N 1
ATOM 913 C CA . VAL A 1 115 ? 24.951 0.030 -30.415 1.00 95.38 115 VAL A CA 1
ATOM 914 C C . VAL A 1 115 ? 25.322 -0.826 -31.620 1.00 95.38 115 VAL A C 1
ATOM 916 O O . VAL A 1 115 ? 26.483 -0.812 -32.012 1.00 95.38 115 VAL A O 1
ATOM 919 N N . ASP A 1 116 ? 24.363 -1.510 -32.232 1.00 94.38 116 ASP A N 1
ATOM 920 C CA . ASP A 1 116 ? 24.583 -2.318 -33.430 1.00 94.38 116 ASP A CA 1
ATOM 921 C C . ASP A 1 116 ? 25.079 -1.456 -34.606 1.00 94.38 116 ASP A C 1
ATOM 923 O O . ASP A 1 116 ? 26.070 -1.780 -35.266 1.00 94.38 116 ASP A O 1
ATOM 927 N N . SER A 1 117 ? 24.504 -0.260 -34.784 1.00 93.62 117 SER A N 1
ATOM 928 C CA . SER A 1 117 ? 24.987 0.721 -35.769 1.00 93.62 117 SER A CA 1
ATOM 929 C C . SER A 1 117 ? 26.419 1.207 -35.497 1.00 93.62 117 SER A C 1
ATOM 931 O O . SER A 1 117 ? 27.179 1.461 -36.428 1.00 93.62 117 SER A O 1
ATOM 933 N N . LEU A 1 118 ? 26.823 1.310 -34.224 1.00 91.06 118 LEU A N 1
ATOM 934 C CA . LEU A 1 118 ? 28.198 1.654 -33.855 1.00 91.06 118 LEU A CA 1
ATOM 935 C C . LEU A 1 118 ? 29.140 0.464 -34.062 1.00 91.06 118 LEU A C 1
ATOM 937 O O . LEU A 1 118 ? 30.247 0.634 -34.564 1.00 91.06 118 LEU A O 1
ATOM 941 N N . ALA A 1 119 ? 28.720 -0.737 -33.671 1.00 89.56 119 ALA A N 1
ATOM 942 C CA . ALA A 1 119 ? 29.532 -1.944 -33.737 1.00 89.56 119 ALA A CA 1
ATOM 943 C C . ALA A 1 119 ? 29.793 -2.378 -35.185 1.00 89.56 119 ALA A C 1
ATOM 945 O O . ALA A 1 119 ? 30.925 -2.719 -35.511 1.00 89.56 119 ALA A O 1
ATOM 946 N N . SER A 1 120 ? 28.789 -2.282 -36.060 1.00 89.25 120 SER A N 1
ATOM 947 C CA . SER A 1 120 ? 28.902 -2.610 -37.490 1.00 89.25 120 SER A CA 1
ATOM 948 C C . SER A 1 120 ? 29.913 -1.741 -38.249 1.00 89.25 120 SER A C 1
ATOM 950 O O . SER A 1 120 ? 30.472 -2.183 -39.251 1.00 89.25 120 SER A O 1
ATOM 952 N N . ALA A 1 121 ? 30.215 -0.535 -37.755 1.00 84.00 121 ALA A N 1
ATOM 953 C CA . ALA A 1 121 ? 31.242 0.335 -38.32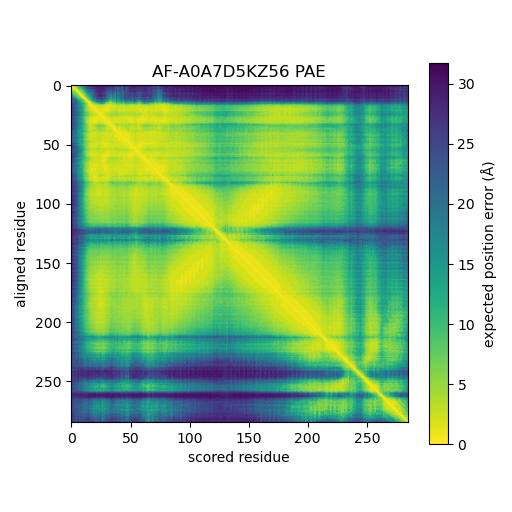7 1.00 84.00 121 ALA A CA 1
ATOM 954 C C . ALA A 1 121 ? 32.687 -0.125 -38.027 1.00 84.00 121 ALA A C 1
ATOM 956 O O . ALA A 1 121 ? 33.632 0.426 -38.598 1.00 84.00 121 ALA A O 1
ATOM 957 N N . VAL A 1 122 ? 32.884 -1.102 -37.133 1.00 77.62 122 VAL A N 1
ATOM 958 C CA . VAL A 1 122 ? 34.203 -1.637 -36.761 1.00 77.62 122 VAL A CA 1
ATOM 959 C C . VAL A 1 122 ? 34.334 -3.083 -37.246 1.00 77.62 122 VAL A C 1
ATOM 961 O O . VAL A 1 122 ? 33.520 -3.924 -36.868 1.00 77.62 122 VAL A O 1
ATOM 964 N N . PRO A 1 123 ? 35.380 -3.420 -38.026 1.00 78.06 123 PRO A N 1
ATOM 965 C CA . PRO A 1 123 ? 35.671 -4.804 -38.378 1.00 78.06 123 PRO A CA 1
ATOM 966 C C . PRO A 1 123 ? 35.853 -5.663 -37.121 1.00 78.06 123 PRO A C 1
ATOM 968 O O . PRO A 1 123 ? 36.662 -5.346 -36.242 1.00 78.06 123 PRO A O 1
ATOM 971 N N . LEU A 1 124 ? 35.096 -6.757 -37.032 1.00 75.25 124 LEU A N 1
ATOM 972 C CA . LEU A 1 124 ? 35.124 -7.650 -35.876 1.00 75.25 124 LEU A CA 1
ATOM 973 C C . LEU A 1 124 ? 36.540 -8.204 -35.651 1.00 75.25 124 LEU A C 1
ATOM 975 O O . LEU A 1 124 ? 37.196 -8.666 -36.581 1.00 75.25 124 LEU A O 1
ATOM 979 N N . GLY A 1 125 ? 37.008 -8.162 -34.401 1.00 74.81 125 GLY A N 1
ATOM 980 C CA . GLY A 1 125 ? 38.305 -8.720 -34.004 1.00 74.81 125 GLY A CA 1
ATOM 981 C C . GLY A 1 125 ? 39.520 -7.810 -34.216 1.00 74.81 125 GLY A C 1
ATOM 982 O O . GLY A 1 125 ? 40.631 -8.234 -33.903 1.00 74.81 125 GLY A O 1
ATOM 983 N N . GLN A 1 126 ? 39.354 -6.568 -34.691 1.00 80.38 126 GLN A N 1
ATOM 984 C CA . GLN A 1 126 ? 40.476 -5.632 -34.808 1.00 80.38 126 GLN A CA 1
ATOM 985 C C . GLN A 1 126 ? 41.013 -5.232 -33.414 1.00 80.38 126 GLN A C 1
ATOM 987 O O . GLN A 1 126 ? 40.279 -4.623 -32.628 1.00 80.38 126 GLN A O 1
ATOM 992 N N . PRO A 1 127 ? 42.286 -5.524 -33.079 1.00 84.94 127 PRO A N 1
ATOM 993 C CA . PRO A 1 127 ? 42.851 -5.141 -31.792 1.00 84.94 127 PRO A CA 1
ATOM 994 C C . PRO A 1 127 ? 43.069 -3.625 -31.709 1.00 84.94 127 PRO A C 1
ATOM 996 O O . PRO A 1 127 ? 43.402 -2.962 -32.695 1.00 84.94 127 PRO A O 1
ATOM 999 N N . ILE A 1 128 ? 42.931 -3.064 -30.505 1.00 85.69 128 ILE A N 1
ATOM 1000 C CA . ILE A 1 128 ? 43.303 -1.668 -30.250 1.00 85.69 128 ILE A CA 1
ATOM 1001 C C . ILE A 1 128 ? 44.831 -1.567 -30.305 1.00 85.69 128 ILE A C 1
ATOM 1003 O O . ILE A 1 128 ? 45.523 -2.098 -29.440 1.00 85.69 128 ILE A O 1
ATOM 1007 N N . LEU A 1 129 ? 45.350 -0.855 -31.306 1.00 88.19 129 LEU A N 1
ATOM 1008 C CA . LEU A 1 129 ? 46.783 -0.598 -31.456 1.00 88.19 129 LEU A CA 1
ATOM 1009 C C . LEU A 1 129 ? 47.260 0.388 -30.376 1.00 88.19 129 LEU A C 1
ATOM 1011 O O . LEU A 1 129 ? 47.010 1.591 -30.469 1.00 88.19 129 LEU A O 1
ATOM 1015 N N . VAL A 1 130 ? 47.920 -0.132 -29.340 1.00 89.62 130 VAL A N 1
ATOM 1016 C CA . VAL A 1 130 ? 48.478 0.659 -28.229 1.00 89.62 130 VAL A CA 1
ATOM 1017 C C . VAL A 1 130 ? 49.693 1.458 -28.715 1.00 89.62 130 VAL A C 1
ATOM 1019 O O . VAL A 1 130 ? 50.562 0.912 -29.385 1.00 89.62 130 VAL A O 1
ATOM 1022 N N . GLY A 1 131 ? 49.752 2.752 -28.393 1.00 88.12 131 GLY A N 1
ATOM 1023 C CA . GLY A 1 131 ? 50.812 3.674 -28.814 1.00 88.12 131 GLY A CA 1
ATOM 1024 C C . GLY A 1 131 ? 50.586 4.333 -30.181 1.00 88.12 131 GLY A C 1
ATOM 1025 O O . GLY A 1 131 ? 51.373 5.187 -30.582 1.00 88.12 131 GLY A O 1
ATOM 1026 N N . HIS A 1 132 ? 49.515 3.983 -30.902 1.00 90.62 132 HIS A N 1
ATOM 1027 C CA . HIS A 1 132 ? 49.195 4.571 -32.204 1.00 90.62 132 HIS A CA 1
ATOM 1028 C C . HIS A 1 132 ? 48.311 5.826 -32.065 1.00 90.62 132 HIS A C 1
ATOM 1030 O O . HIS A 1 132 ? 47.488 5.932 -31.157 1.00 90.62 132 HIS A O 1
ATOM 1036 N N . HIS A 1 133 ? 48.392 6.773 -33.007 1.00 90.56 133 HIS A N 1
ATOM 1037 C CA . HIS A 1 133 ? 47.621 8.028 -32.949 1.00 90.56 133 HIS A CA 1
ATOM 1038 C C . HIS A 1 133 ? 46.086 7.818 -32.925 1.00 90.56 133 HIS A C 1
ATOM 1040 O O . HIS A 1 133 ? 45.337 8.671 -32.442 1.00 90.56 133 HIS A O 1
ATOM 1046 N N . SER A 1 134 ? 45.601 6.672 -33.422 1.00 86.12 134 SER A N 1
ATOM 1047 C CA . SER A 1 134 ? 44.180 6.290 -33.433 1.00 86.12 134 SER A CA 1
ATOM 1048 C C . SER A 1 134 ? 43.690 5.625 -32.136 1.00 86.12 134 SER A C 1
ATOM 1050 O O . SER A 1 134 ? 42.476 5.501 -31.946 1.00 86.12 134 SER A O 1
ATOM 1052 N N . GLU A 1 135 ? 44.586 5.266 -31.208 1.00 91.00 135 GLU A N 1
ATOM 1053 C CA . GLU A 1 135 ? 44.283 4.539 -29.964 1.00 91.00 135 GLU A CA 1
ATOM 1054 C C . GLU A 1 135 ? 43.169 5.214 -29.154 1.00 91.00 135 GLU A C 1
ATOM 1056 O O . GLU A 1 135 ? 42.174 4.591 -28.774 1.00 91.00 135 GLU A O 1
ATOM 1061 N N . ARG A 1 136 ? 43.281 6.533 -28.942 1.00 90.69 136 ARG A N 1
ATOM 1062 C CA . ARG A 1 136 ? 42.297 7.307 -28.169 1.00 90.69 136 ARG A CA 1
ATOM 1063 C C . ARG A 1 136 ? 40.910 7.304 -28.820 1.00 90.69 136 ARG A C 1
ATOM 1065 O O . ARG A 1 136 ? 39.909 7.473 -28.122 1.00 90.69 136 ARG A O 1
ATOM 1072 N N . ARG A 1 137 ? 40.822 7.194 -30.150 1.00 89.00 137 ARG A N 1
ATOM 1073 C CA . ARG A 1 137 ? 39.541 7.108 -30.870 1.00 89.00 137 ARG A CA 1
ATOM 1074 C C . ARG A 1 137 ? 38.951 5.706 -30.723 1.00 89.00 137 ARG A C 1
ATOM 1076 O O . ARG A 1 137 ? 37.784 5.608 -30.358 1.00 89.00 137 ARG A O 1
ATOM 1083 N N . ALA A 1 138 ? 39.763 4.665 -30.908 1.00 89.44 138 ALA A N 1
ATOM 1084 C CA . ALA A 1 138 ? 39.350 3.271 -30.750 1.00 89.44 138 ALA A CA 1
ATOM 1085 C C . ALA A 1 138 ? 38.837 2.977 -29.328 1.00 89.44 138 ALA A C 1
ATOM 1087 O O . ALA A 1 138 ? 37.739 2.451 -29.171 1.00 89.44 138 ALA A O 1
ATOM 1088 N N . ARG A 1 139 ? 39.552 3.427 -28.283 1.00 91.50 139 ARG A N 1
ATOM 1089 C CA . ARG A 1 139 ? 39.106 3.283 -26.883 1.00 91.50 139 ARG A CA 1
ATOM 1090 C C . ARG A 1 139 ? 37.788 3.997 -26.599 1.00 91.50 139 ARG A C 1
ATOM 1092 O O . ARG A 1 139 ? 36.895 3.417 -25.997 1.00 91.50 139 ARG A O 1
ATOM 1099 N N . ARG A 1 140 ? 37.640 5.246 -27.058 1.00 91.81 140 ARG A N 1
ATOM 1100 C CA . ARG A 1 140 ? 36.380 5.996 -26.903 1.00 91.81 140 ARG A CA 1
ATOM 1101 C C . ARG A 1 140 ? 35.221 5.319 -27.631 1.00 91.81 140 ARG A C 1
ATOM 1103 O O . ARG A 1 140 ? 34.103 5.356 -27.136 1.00 91.81 140 ARG A O 1
ATOM 1110 N N . HIS A 1 141 ? 35.475 4.730 -28.796 1.00 91.19 141 HIS A N 1
ATOM 1111 C CA . HIS A 1 141 ? 34.465 4.009 -29.561 1.00 91.19 141 HIS A CA 1
ATOM 1112 C C . HIS A 1 141 ? 34.016 2.729 -28.843 1.00 91.19 141 HIS A C 1
ATOM 1114 O O . HIS A 1 141 ? 32.823 2.547 -28.614 1.00 91.19 141 HIS A O 1
ATOM 1120 N N . ALA A 1 142 ? 34.969 1.909 -28.388 1.00 90.94 142 ALA A N 1
ATOM 1121 C CA . ALA A 1 142 ? 34.689 0.721 -27.582 1.00 90.94 142 ALA A CA 1
ATOM 1122 C C . ALA A 1 142 ? 33.914 1.071 -26.299 1.00 90.94 142 ALA A C 1
ATOM 1124 O O . ALA A 1 142 ? 32.901 0.448 -25.999 1.00 90.94 142 ALA A O 1
ATOM 1125 N N . GLN A 1 143 ? 34.316 2.136 -25.600 1.00 93.88 143 GLN A N 1
ATOM 1126 C CA . GLN A 1 143 ? 33.623 2.606 -24.399 1.00 93.88 143 GLN A CA 1
ATOM 1127 C C . GLN A 1 143 ? 32.183 3.067 -24.687 1.00 93.88 143 GLN A C 1
ATOM 1129 O O . GLN A 1 143 ? 31.293 2.861 -23.865 1.00 93.88 143 GLN A O 1
ATOM 1134 N N . LYS A 1 144 ? 31.922 3.691 -25.845 1.00 94.00 144 LYS A N 1
ATOM 1135 C CA . LYS A 1 144 ? 30.558 4.065 -26.255 1.00 94.00 144 LYS A CA 1
ATOM 1136 C C . LYS A 1 144 ? 29.680 2.836 -26.489 1.00 94.00 144 LYS A C 1
ATOM 1138 O O . LYS A 1 144 ? 28.557 2.822 -25.994 1.00 94.00 144 LYS A O 1
ATOM 1143 N N . ILE A 1 145 ? 30.201 1.823 -27.185 1.00 93.56 145 ILE A N 1
ATOM 1144 C CA . ILE A 1 145 ? 29.521 0.535 -27.398 1.00 93.56 145 ILE A CA 1
ATOM 1145 C C . ILE A 1 145 ? 29.211 -0.123 -26.050 1.00 93.56 145 ILE A C 1
ATOM 1147 O O . ILE A 1 145 ? 28.067 -0.478 -25.784 1.00 93.56 145 ILE A O 1
ATOM 1151 N N . GLU A 1 146 ? 30.204 -0.213 -25.163 1.00 94.38 146 GLU A N 1
ATOM 1152 C CA . GLU A 1 146 ? 30.054 -0.823 -23.839 1.00 94.38 146 GLU A CA 1
ATOM 1153 C C . GLU A 1 146 ? 28.994 -0.104 -22.989 1.00 94.38 146 GLU A C 1
ATOM 1155 O O . GLU A 1 146 ? 28.103 -0.738 -22.422 1.00 94.38 146 GLU A O 1
ATOM 1160 N N . ASN A 1 147 ? 29.052 1.229 -22.920 1.00 96.75 147 ASN A N 1
ATOM 1161 C CA . ASN A 1 147 ? 28.080 2.027 -22.173 1.00 96.75 147 ASN A CA 1
ATOM 1162 C C . ASN A 1 147 ? 26.669 1.923 -22.768 1.00 96.75 147 ASN A C 1
ATOM 1164 O O . ASN A 1 147 ? 25.691 1.875 -22.019 1.00 96.75 147 ASN A O 1
ATOM 1168 N N . GLY A 1 148 ? 26.557 1.881 -24.099 1.00 96.69 148 GLY A N 1
ATOM 1169 C CA . GLY A 1 148 ? 25.292 1.663 -24.793 1.00 96.69 148 GLY A CA 1
ATOM 1170 C C . GLY A 1 148 ? 24.693 0.296 -24.465 1.00 96.69 148 GLY A C 1
ATOM 1171 O O . GLY A 1 148 ? 23.519 0.229 -24.106 1.00 96.69 148 GLY A O 1
ATOM 1172 N N . MET A 1 149 ? 25.507 -0.767 -24.462 1.00 95.81 149 MET A N 1
ATOM 1173 C CA . MET A 1 149 ? 25.045 -2.105 -24.074 1.00 95.81 149 MET A CA 1
ATOM 1174 C C . MET A 1 149 ? 24.621 -2.174 -22.613 1.00 95.81 149 MET A C 1
ATOM 1176 O O . MET A 1 149 ? 23.538 -2.672 -22.315 1.00 95.81 149 MET A O 1
ATOM 1180 N N . LYS A 1 150 ? 25.411 -1.607 -21.693 1.00 97.69 150 LYS A N 1
ATOM 1181 C CA . LYS A 1 150 ? 25.028 -1.510 -20.273 1.00 97.69 150 LYS A CA 1
ATOM 1182 C C . LYS A 1 150 ? 23.679 -0.813 -20.101 1.00 97.69 150 LYS A C 1
ATOM 1184 O O . LYS A 1 150 ? 22.854 -1.240 -19.296 1.00 97.69 150 LYS A O 1
ATOM 1189 N N . ARG A 1 151 ? 23.441 0.257 -20.865 1.00 97.31 151 ARG A N 1
ATOM 1190 C CA . ARG A 1 151 ? 22.163 0.974 -20.861 1.00 97.31 151 ARG A CA 1
ATOM 1191 C C . ARG A 1 151 ? 21.025 0.111 -21.409 1.00 97.31 151 ARG A C 1
ATOM 1193 O O . ARG A 1 151 ? 19.966 0.098 -20.790 1.00 97.31 151 ARG A O 1
ATOM 1200 N N . ALA A 1 152 ? 21.229 -0.583 -22.525 1.00 97.50 152 ALA A N 1
ATOM 1201 C CA . ALA A 1 152 ? 20.223 -1.454 -23.126 1.00 97.50 152 ALA A CA 1
ATOM 1202 C C . ALA A 1 152 ? 19.774 -2.564 -22.165 1.00 97.50 152 ALA A C 1
ATOM 1204 O O . ALA A 1 152 ? 18.575 -2.709 -21.922 1.00 97.50 152 ALA A O 1
ATOM 1205 N N . VAL A 1 153 ? 20.730 -3.264 -21.547 1.00 97.50 153 VAL A N 1
ATOM 1206 C CA . VAL A 1 153 ? 20.460 -4.312 -20.548 1.00 97.50 153 VAL A CA 1
ATOM 1207 C C . VAL A 1 153 ? 19.686 -3.745 -19.359 1.00 97.50 153 VAL A C 1
ATOM 1209 O O . VAL A 1 153 ? 18.635 -4.260 -19.000 1.00 97.50 153 VAL A O 1
ATOM 1212 N N . MET A 1 154 ? 20.132 -2.618 -18.801 1.00 98.12 154 MET A N 1
ATOM 1213 C CA . MET A 1 154 ? 19.448 -1.976 -17.674 1.00 98.12 154 MET A CA 1
ATOM 1214 C C . MET A 1 154 ? 18.013 -1.529 -18.015 1.00 98.12 154 MET A C 1
ATOM 1216 O O . MET A 1 154 ? 17.134 -1.550 -17.152 1.00 98.12 154 MET A O 1
ATOM 1220 N N . LEU A 1 155 ? 17.746 -1.107 -19.254 1.00 98.00 155 LEU A N 1
ATOM 1221 C CA . LEU A 1 155 ? 16.390 -0.784 -19.712 1.00 98.00 155 LEU A CA 1
ATOM 1222 C C . LEU A 1 155 ? 15.529 -2.038 -19.879 1.00 98.00 155 LEU A C 1
ATOM 1224 O O . LEU A 1 155 ? 14.368 -2.018 -19.475 1.00 98.00 155 LEU A O 1
ATOM 1228 N N . PHE A 1 156 ? 16.110 -3.118 -20.398 1.00 97.31 156 PHE A N 1
ATOM 1229 C CA . PHE A 1 156 ? 15.447 -4.411 -20.541 1.00 97.31 156 PHE A CA 1
ATOM 1230 C C . PHE A 1 156 ? 15.046 -4.992 -19.176 1.00 97.31 156 PHE A C 1
ATOM 1232 O O . PHE A 1 156 ? 13.870 -5.250 -18.939 1.00 97.31 156 PHE A O 1
ATOM 1239 N N . GLU A 1 157 ? 15.977 -5.053 -18.219 1.00 97.56 157 GLU A N 1
ATOM 1240 C CA . GLU A 1 157 ? 15.700 -5.492 -16.840 1.00 97.56 157 GLU A CA 1
ATOM 1241 C C . GLU A 1 157 ? 14.606 -4.642 -16.171 1.00 97.56 157 GLU A C 1
ATOM 1243 O O . GLU A 1 157 ? 13.774 -5.134 -15.405 1.00 97.56 157 GLU A O 1
ATOM 1248 N N . ARG A 1 158 ? 14.573 -3.334 -16.463 1.00 97.69 158 ARG A N 1
ATOM 1249 C CA . ARG A 1 158 ? 13.506 -2.446 -15.978 1.00 97.69 158 ARG A CA 1
ATOM 1250 C C . ARG A 1 158 ? 12.160 -2.753 -16.621 1.00 97.69 158 ARG A C 1
ATOM 1252 O O . ARG A 1 158 ? 11.151 -2.612 -15.930 1.00 97.69 158 ARG A O 1
ATOM 1259 N N . ALA A 1 159 ? 12.127 -3.120 -17.900 1.00 97.69 159 ALA A N 1
ATOM 1260 C CA . ALA A 1 159 ? 10.902 -3.536 -18.572 1.00 97.69 159 ALA A CA 1
ATOM 1261 C C . ALA A 1 159 ? 10.341 -4.805 -17.914 1.00 97.69 159 ALA A C 1
ATOM 1263 O O . ALA A 1 159 ? 9.191 -4.796 -17.464 1.00 97.69 159 ALA A O 1
ATOM 1264 N N . 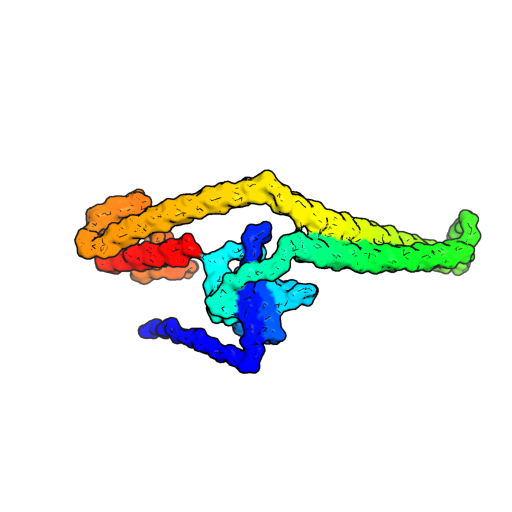GLU A 1 160 ? 11.180 -5.825 -17.722 1.00 97.75 160 GLU A N 1
ATOM 1265 C CA . GLU A 1 160 ? 10.801 -7.065 -17.033 1.00 97.75 160 GLU A CA 1
ATOM 1266 C C . GLU A 1 160 ? 10.321 -6.802 -15.601 1.00 97.75 160 GLU A C 1
ATOM 1268 O O . GLU A 1 160 ? 9.299 -7.335 -15.166 1.00 97.75 160 GLU A O 1
ATOM 1273 N N . TYR A 1 161 ? 11.013 -5.932 -14.857 1.00 97.81 161 TYR A N 1
ATOM 1274 C CA . TYR A 1 161 ? 10.598 -5.556 -13.507 1.00 97.81 161 TYR A CA 1
ATOM 1275 C C . TYR A 1 161 ? 9.170 -4.994 -13.486 1.00 97.81 161 TYR A C 1
ATOM 1277 O O . TYR A 1 161 ? 8.365 -5.371 -12.631 1.00 97.81 161 TYR A O 1
ATOM 1285 N N . TRP A 1 162 ? 8.828 -4.096 -14.412 1.00 97.81 162 TRP A N 1
ATOM 1286 C CA . TRP A 1 162 ? 7.479 -3.532 -14.473 1.00 97.81 162 TRP A CA 1
ATOM 1287 C C . TRP A 1 162 ? 6.437 -4.546 -14.940 1.00 97.81 162 TRP A C 1
ATOM 1289 O O . TRP A 1 162 ? 5.343 -4.576 -14.373 1.00 97.81 162 TRP A O 1
ATOM 1299 N N . GLU A 1 163 ? 6.786 -5.423 -15.876 1.00 97.56 163 GLU A N 1
ATOM 1300 C CA . GLU A 1 163 ? 5.911 -6.505 -16.327 1.00 97.56 163 GLU A CA 1
ATOM 1301 C C . GLU A 1 163 ? 5.563 -7.456 -15.170 1.00 97.56 163 GLU A C 1
ATOM 1303 O O . GLU A 1 163 ? 4.390 -7.712 -14.879 1.00 97.56 163 GLU A O 1
ATOM 1308 N N . GLN A 1 164 ? 6.568 -7.898 -14.408 1.00 97.81 164 GLN A N 1
ATOM 1309 C CA . GLN A 1 164 ? 6.369 -8.734 -13.223 1.00 97.81 164 GLN A CA 1
ATOM 1310 C C . GLN A 1 164 ? 5.460 -8.048 -12.195 1.00 97.81 164 GLN A C 1
ATOM 1312 O O . GLN A 1 164 ? 4.611 -8.688 -11.567 1.00 97.81 164 GLN A O 1
ATOM 1317 N N . ARG A 1 165 ? 5.592 -6.726 -12.029 1.00 97.56 165 ARG A N 1
ATOM 1318 C CA . ARG A 1 165 ? 4.733 -5.934 -11.137 1.00 97.56 165 ARG A CA 1
ATOM 1319 C C . ARG A 1 165 ? 3.300 -5.822 -11.656 1.00 97.56 165 ARG A C 1
ATOM 1321 O O . ARG A 1 165 ? 2.384 -5.858 -10.831 1.00 97.56 165 ARG A O 1
ATOM 1328 N N . ALA A 1 166 ? 3.093 -5.722 -12.969 1.00 97.25 166 ALA A N 1
ATOM 1329 C CA . ALA A 1 166 ? 1.767 -5.760 -13.587 1.00 97.25 166 ALA A CA 1
ATOM 1330 C C . ALA A 1 166 ? 1.081 -7.105 -13.310 1.00 97.25 166 ALA A C 1
ATOM 1332 O O . ALA A 1 166 ? -0.012 -7.149 -12.738 1.00 97.25 166 ALA A O 1
ATOM 1333 N N . GLN A 1 167 ? 1.781 -8.209 -13.586 1.00 97.06 167 GLN A N 1
ATOM 1334 C CA . GLN A 1 167 ? 1.288 -9.558 -13.312 1.00 97.06 167 GLN A CA 1
ATOM 1335 C C . GLN A 1 167 ? 0.998 -9.772 -11.819 1.00 97.06 167 GLN A C 1
ATOM 1337 O O . GLN A 1 167 ? -0.026 -10.357 -11.460 1.00 97.06 167 GLN A O 1
ATOM 1342 N N . ALA A 1 168 ? 1.862 -9.279 -10.926 1.00 97.06 168 ALA A N 1
ATOM 1343 C CA . ALA A 1 168 ? 1.655 -9.369 -9.482 1.00 97.06 168 ALA A CA 1
ATOM 1344 C C . ALA A 1 168 ? 0.383 -8.635 -9.026 1.00 97.06 168 ALA A C 1
ATOM 1346 O O . ALA A 1 168 ? -0.332 -9.142 -8.159 1.00 97.06 168 ALA A O 1
ATOM 1347 N N . SER A 1 169 ? 0.065 -7.482 -9.624 1.00 95.69 169 SER A N 1
ATOM 1348 C CA . SER A 1 169 ? -1.182 -6.754 -9.358 1.00 95.69 169 SER A CA 1
ATOM 1349 C C . SER A 1 169 ? -2.418 -7.576 -9.736 1.00 95.69 169 SER A C 1
ATOM 1351 O O . SER A 1 169 ? -3.328 -7.716 -8.914 1.00 95.69 169 SER A O 1
ATOM 1353 N N . LEU A 1 170 ? -2.417 -8.205 -10.915 1.00 95.62 170 LEU A N 1
ATOM 1354 C CA . LEU A 1 170 ? -3.512 -9.080 -11.357 1.00 95.62 170 LEU A CA 1
ATOM 1355 C C . LEU A 1 170 ? -3.643 -10.331 -10.476 1.00 95.62 170 LEU A C 1
ATOM 1357 O O . LEU A 1 170 ? -4.741 -10.700 -10.058 1.00 95.62 170 LEU A O 1
ATOM 1361 N N . ARG A 1 171 ? -2.519 -10.971 -10.128 1.00 96.12 171 ARG A N 1
ATOM 1362 C CA . ARG A 1 171 ? -2.499 -12.125 -9.210 1.00 96.12 171 ARG A CA 1
ATOM 1363 C C . ARG A 1 171 ? -3.036 -11.753 -7.831 1.00 96.12 171 ARG A C 1
ATOM 1365 O O . ARG A 1 171 ? -3.762 -12.544 -7.231 1.00 96.12 171 ARG A O 1
ATOM 1372 N N . HIS A 1 172 ? -2.711 -10.559 -7.334 1.00 94.12 172 HIS A N 1
ATOM 1373 C CA . HIS A 1 172 ? -3.230 -10.065 -6.063 1.00 94.12 172 HIS A CA 1
ATOM 1374 C C . HIS A 1 172 ? -4.755 -9.904 -6.101 1.00 94.12 172 HIS A C 1
ATOM 1376 O O . HIS A 1 172 ? -5.414 -10.349 -5.164 1.00 94.12 172 HIS A O 1
ATOM 1382 N N . ALA A 1 173 ? -5.323 -9.336 -7.172 1.00 93.81 173 ALA A N 1
ATOM 1383 C CA . ALA A 1 173 ? -6.777 -9.253 -7.338 1.00 93.81 173 ALA A CA 1
ATOM 1384 C C . ALA A 1 173 ? -7.423 -10.645 -7.288 1.00 93.81 173 ALA A C 1
ATOM 1386 O O . ALA A 1 173 ? -8.217 -10.919 -6.388 1.00 93.81 173 ALA A O 1
ATOM 1387 N N . LYS A 1 174 ? -6.960 -11.568 -8.144 1.00 94.12 174 LYS A N 1
ATOM 1388 C CA . LYS A 1 174 ? -7.449 -12.958 -8.191 1.00 94.12 174 LYS A CA 1
ATOM 1389 C C . LYS A 1 174 ? -7.354 -13.658 -6.835 1.00 94.12 174 LYS A C 1
ATOM 1391 O O . LYS A 1 174 ? -8.273 -14.354 -6.418 1.00 94.12 174 LYS A O 1
ATOM 1396 N N . TYR A 1 175 ? -6.250 -13.465 -6.111 1.00 94.81 175 TYR A N 1
ATOM 1397 C CA . TYR A 1 175 ? -6.077 -14.042 -4.778 1.00 94.81 175 TYR A CA 1
ATOM 1398 C C . TYR A 1 175 ? -7.117 -13.519 -3.782 1.00 94.81 175 TYR A C 1
ATOM 1400 O O . TYR A 1 175 ? -7.667 -14.293 -3.000 1.00 94.81 175 TYR A O 1
ATOM 1408 N N . LYS A 1 176 ? -7.394 -12.212 -3.800 1.00 91.62 176 LYS A N 1
ATOM 1409 C CA . LYS A 1 176 ? -8.352 -11.581 -2.887 1.00 91.62 176 LYS A CA 1
ATOM 1410 C C . LYS A 1 176 ? -9.800 -11.964 -3.190 1.00 91.62 176 LYS A C 1
ATOM 1412 O O . LYS A 1 176 ? -10.607 -11.957 -2.263 1.00 91.62 176 LYS A O 1
ATOM 1417 N N . GLU A 1 177 ? -10.104 -12.337 -4.429 1.00 90.69 177 GLU A N 1
ATOM 1418 C CA . GLU A 1 177 ? -11.434 -12.793 -4.828 1.00 90.69 177 GLU A CA 1
ATOM 1419 C C . GLU A 1 177 ? -11.767 -14.213 -4.376 1.00 90.69 177 GLU A C 1
ATOM 1421 O O . GLU A 1 177 ? -12.951 -14.540 -4.262 1.00 90.69 177 GLU A O 1
ATOM 1426 N N . ARG A 1 178 ? -10.754 -15.039 -4.085 1.00 94.69 178 ARG A N 1
ATOM 1427 C CA . ARG A 1 178 ? -10.951 -16.438 -3.698 1.00 94.69 178 ARG A CA 1
ATOM 1428 C C . ARG A 1 178 ? -11.915 -16.573 -2.505 1.00 94.69 178 ARG A C 1
ATOM 1430 O O . ARG A 1 178 ? -11.709 -15.901 -1.486 1.00 94.69 178 ARG A O 1
ATOM 1437 N N . PRO A 1 179 ? -12.900 -17.492 -2.563 1.00 96.19 179 PRO A N 1
ATOM 1438 C CA . PRO A 1 179 ? -13.883 -17.665 -1.492 1.00 96.19 179 PRO A CA 1
ATOM 1439 C C . PRO A 1 179 ? -13.261 -17.957 -0.121 1.00 96.19 179 PRO A C 1
ATOM 1441 O O . PRO A 1 179 ? -13.680 -17.386 0.884 1.00 96.19 179 PRO A O 1
ATOM 1444 N N . ASP A 1 180 ? -12.209 -18.781 -0.067 1.00 96.94 180 ASP A N 1
ATOM 1445 C CA . ASP A 1 180 ? -11.527 -19.125 1.185 1.00 96.94 180 ASP A CA 1
ATOM 1446 C C . ASP A 1 180 ? -10.815 -17.918 1.818 1.00 96.94 180 ASP A C 1
ATOM 1448 O O . ASP A 1 180 ? -10.795 -17.764 3.041 1.00 96.94 180 ASP A O 1
ATOM 1452 N N . VAL A 1 181 ? -10.258 -17.026 0.995 1.00 95.00 181 VAL A N 1
ATOM 1453 C CA . VAL A 1 181 ? -9.617 -15.784 1.446 1.00 95.00 181 VAL A CA 1
ATOM 1454 C C . VAL A 1 181 ? -10.657 -14.789 1.963 1.00 95.00 181 VAL A C 1
ATOM 1456 O O . VAL A 1 181 ? -10.445 -14.201 3.029 1.00 95.00 181 VAL A O 1
ATOM 1459 N N . ARG A 1 182 ? -11.789 -14.626 1.262 1.00 93.38 182 ARG A N 1
ATOM 1460 C CA . ARG A 1 182 ? -12.902 -13.774 1.721 1.00 93.38 182 ARG A CA 1
ATOM 1461 C C . ARG A 1 182 ? -13.484 -14.285 3.035 1.00 93.38 182 ARG A C 1
ATOM 1463 O O . ARG A 1 182 ? -13.589 -13.513 3.984 1.00 93.38 182 ARG A O 1
ATOM 1470 N N . TYR A 1 183 ? -13.749 -15.587 3.134 1.00 96.31 183 TYR A N 1
ATOM 1471 C CA . TYR A 1 183 ? -14.265 -16.210 4.353 1.00 96.31 183 TYR A CA 1
ATOM 1472 C C . TYR A 1 183 ? -13.352 -15.965 5.562 1.00 96.31 183 TYR A C 1
ATOM 1474 O O . TYR A 1 183 ? -13.811 -15.519 6.614 1.00 96.31 183 TYR A O 1
ATOM 1482 N N . ARG A 1 184 ? -12.034 -16.175 5.416 1.00 96.38 184 ARG A N 1
ATOM 1483 C CA . ARG A 1 184 ? -11.067 -15.893 6.495 1.00 96.38 184 ARG A CA 1
ATOM 1484 C C . ARG A 1 184 ? -11.073 -14.419 6.911 1.00 96.38 184 ARG A C 1
ATOM 1486 O O . ARG A 1 184 ? -10.900 -14.134 8.096 1.00 96.38 184 ARG A O 1
ATOM 1493 N N . ARG A 1 185 ? -11.270 -13.491 5.966 1.00 93.69 185 ARG A N 1
ATOM 1494 C CA . ARG A 1 185 ? -11.379 -12.056 6.265 1.00 93.69 185 ARG A CA 1
ATOM 1495 C C . ARG A 1 185 ? -12.648 -11.744 7.054 1.00 93.69 185 ARG A C 1
ATOM 1497 O O . ARG A 1 185 ? -12.533 -11.108 8.095 1.00 93.69 185 ARG A O 1
ATOM 1504 N N . ILE A 1 186 ? -13.806 -12.229 6.606 1.00 94.56 186 ILE A N 1
ATOM 1505 C CA . ILE A 1 186 ? -15.093 -12.042 7.298 1.00 94.56 186 ILE A CA 1
ATOM 1506 C C . ILE A 1 186 ? -14.991 -12.572 8.729 1.00 94.56 186 ILE A C 1
ATOM 1508 O O . ILE A 1 186 ? -15.201 -11.825 9.678 1.00 94.56 186 ILE A O 1
ATOM 1512 N N . LYS A 1 187 ? -14.507 -13.807 8.899 1.00 97.00 187 LYS A N 1
ATOM 1513 C CA . LYS A 1 187 ? -14.308 -14.421 10.219 1.00 97.00 187 LYS A CA 1
ATOM 1514 C C . LYS A 1 187 ? -13.412 -13.583 11.140 1.00 97.00 187 LYS A C 1
ATOM 1516 O O . LYS A 1 187 ? -13.634 -13.529 12.351 1.00 97.00 187 LYS A O 1
ATOM 1521 N N . LYS A 1 188 ? -12.369 -12.953 10.587 1.00 95.00 188 LYS A N 1
ATOM 1522 C CA . LYS A 1 188 ? -11.481 -12.061 11.342 1.00 95.00 188 LYS A CA 1
ATOM 1523 C C . LYS A 1 188 ? -12.213 -10.785 11.766 1.00 95.00 188 LYS A C 1
ATOM 1525 O O . LYS A 1 188 ? -12.144 -10.443 12.943 1.00 95.00 188 LYS A O 1
ATOM 1530 N N . ILE A 1 189 ? -12.935 -10.142 10.848 1.00 93.06 189 ILE A N 1
ATOM 1531 C CA . ILE A 1 189 ? -13.726 -8.932 11.126 1.00 93.06 189 ILE A CA 1
ATOM 1532 C C . ILE A 1 189 ? -14.782 -9.221 12.198 1.00 93.06 189 ILE A C 1
ATOM 1534 O O . ILE A 1 189 ? -14.892 -8.478 13.163 1.00 93.06 189 ILE A O 1
ATOM 1538 N N . GLU A 1 190 ? -15.491 -10.346 12.117 1.00 96.56 190 GLU A N 1
ATOM 1539 C CA . GLU A 1 190 ? -16.464 -10.762 13.137 1.00 96.56 190 GLU A CA 1
ATOM 1540 C C . GLU A 1 190 ? -15.817 -11.022 14.507 1.00 96.56 190 GLU A C 1
ATOM 1542 O O . GLU A 1 190 ? -16.407 -10.770 15.561 1.00 96.56 190 GLU A O 1
ATOM 1547 N N . ALA A 1 191 ? -14.599 -11.570 14.537 1.00 96.81 191 ALA A N 1
ATOM 1548 C CA . ALA A 1 191 ? -13.854 -11.748 15.780 1.00 96.81 191 ALA A CA 1
ATOM 1549 C C . ALA A 1 191 ? -13.413 -10.404 16.381 1.00 96.81 191 ALA A C 1
ATOM 1551 O O . ALA A 1 191 ? -13.518 -10.218 17.596 1.00 96.81 191 ALA A O 1
ATOM 1552 N N . GLU A 1 192 ? -12.958 -9.472 15.544 1.00 92.12 192 GLU A N 1
ATOM 1553 C CA . GLU A 1 192 ? -12.605 -8.109 15.947 1.00 92.12 192 GLU A CA 1
ATOM 1554 C C . GLU A 1 192 ? -13.837 -7.345 16.445 1.00 92.12 192 GLU A C 1
ATOM 1556 O O . GLU A 1 192 ? -13.784 -6.791 17.540 1.00 92.12 192 GLU A O 1
ATOM 1561 N N . LEU A 1 193 ? -14.976 -7.439 15.751 1.00 93.88 193 LEU A N 1
ATOM 1562 C CA . LEU A 1 193 ? -16.253 -6.862 16.174 1.00 93.88 193 LEU A CA 1
ATOM 1563 C C . LEU A 1 193 ? -16.657 -7.355 17.567 1.00 93.88 193 LEU A C 1
ATOM 1565 O O . LEU A 1 193 ? -16.919 -6.549 18.459 1.00 93.88 193 LEU A O 1
ATOM 1569 N N . ARG A 1 194 ? -16.626 -8.675 17.803 1.00 96.00 194 ARG A N 1
ATOM 1570 C CA . ARG A 1 194 ? -16.924 -9.253 19.127 1.00 96.00 194 ARG A CA 1
ATOM 1571 C C . ARG A 1 194 ? -15.970 -8.749 20.210 1.00 96.00 194 ARG A C 1
ATOM 1573 O O . ARG A 1 194 ? -16.377 -8.578 21.359 1.00 96.00 194 ARG A O 1
ATOM 1580 N N . LYS A 1 195 ? -14.691 -8.543 19.880 1.00 94.31 195 LYS A N 1
ATOM 1581 C CA . LYS A 1 195 ? -13.696 -8.001 20.815 1.00 94.31 195 LYS A CA 1
ATOM 1582 C C . LYS A 1 195 ? -13.990 -6.534 21.140 1.00 94.31 195 LYS A C 1
ATOM 1584 O O . LYS A 1 195 ? -13.977 -6.183 22.319 1.00 94.31 195 LYS A O 1
ATOM 1589 N N . SER A 1 196 ? -14.298 -5.719 20.134 1.00 90.31 196 SER A N 1
ATOM 1590 C CA . SER A 1 196 ? -14.657 -4.308 20.300 1.00 90.31 196 SER A CA 1
ATOM 1591 C C . SER A 1 196 ? -15.947 -4.149 21.102 1.00 90.31 196 SER A C 1
ATOM 1593 O O . SER A 1 196 ? -15.958 -3.415 22.082 1.00 90.31 196 SER A O 1
ATOM 1595 N N . GLN A 1 197 ? -16.993 -4.924 20.804 1.00 94.44 197 GLN A N 1
ATOM 1596 C CA . GLN A 1 197 ? -18.245 -4.925 21.573 1.00 94.44 197 GLN A CA 1
ATOM 1597 C C . GLN A 1 197 ? -18.023 -5.281 23.050 1.00 94.44 197 GLN A C 1
ATOM 1599 O O . GLN A 1 197 ? -18.536 -4.604 23.937 1.00 94.44 197 GLN A O 1
ATOM 1604 N N . LYS A 1 198 ? -17.204 -6.303 23.344 1.00 94.12 198 LYS A N 1
ATOM 1605 C CA . LYS A 1 198 ? -16.825 -6.642 24.729 1.00 94.12 198 LYS A CA 1
ATOM 1606 C C . LYS A 1 198 ? -16.070 -5.509 25.417 1.00 94.12 198 LYS A C 1
ATOM 1608 O O . LYS A 1 198 ? -16.260 -5.295 26.613 1.00 94.12 198 LYS A O 1
ATOM 1613 N N . HIS A 1 199 ? -15.195 -4.821 24.687 1.00 88.62 199 HIS A N 1
ATOM 1614 C CA . HIS A 1 199 ? -14.462 -3.675 25.209 1.00 88.62 199 HIS A CA 1
ATOM 1615 C C . HIS A 1 199 ? -15.413 -2.518 25.537 1.00 88.62 199 HIS A C 1
ATOM 1617 O O . HIS A 1 199 ? -15.390 -2.040 26.666 1.00 88.62 199 HIS A O 1
ATOM 1623 N N . ILE A 1 200 ? -16.303 -2.153 24.609 1.00 89.19 200 ILE A N 1
ATOM 1624 C CA . ILE A 1 200 ? -17.323 -1.109 24.790 1.00 89.19 200 ILE A CA 1
ATOM 1625 C C . ILE A 1 200 ? -18.206 -1.428 26.000 1.00 89.19 200 ILE A C 1
ATOM 1627 O O . ILE A 1 200 ? -18.259 -0.631 26.930 1.00 89.19 200 ILE A O 1
ATOM 1631 N N . ALA A 1 201 ? -18.788 -2.628 26.067 1.00 91.88 201 ALA A N 1
ATOM 1632 C CA . ALA A 1 201 ? -19.642 -3.030 27.186 1.00 91.88 201 ALA A CA 1
ATOM 1633 C C . ALA A 1 201 ? -18.899 -3.006 28.537 1.00 91.88 201 ALA A C 1
ATOM 1635 O O . ALA A 1 201 ? -19.451 -2.608 29.567 1.00 91.88 201 ALA A O 1
ATOM 1636 N N . ARG A 1 202 ? -17.618 -3.410 28.558 1.00 90.12 202 ARG A N 1
ATOM 1637 C CA . ARG A 1 202 ? -16.768 -3.319 29.756 1.00 90.12 202 ARG A CA 1
ATOM 1638 C C . ARG A 1 202 ? -16.543 -1.861 30.160 1.00 90.12 202 ARG A C 1
ATOM 1640 O O . ARG A 1 202 ? -16.661 -1.546 31.344 1.00 90.12 202 ARG A O 1
ATOM 1647 N N . SER A 1 203 ? -16.230 -0.993 29.203 1.00 86.00 203 SER A N 1
ATOM 1648 C CA . SER A 1 203 ? -16.038 0.437 29.434 1.00 86.00 203 SER A CA 1
ATOM 1649 C C . SER A 1 203 ? -17.321 1.106 29.926 1.00 86.00 203 SER A C 1
ATOM 1651 O O . SER A 1 203 ? -17.275 1.810 30.928 1.00 86.00 203 SER A O 1
ATOM 165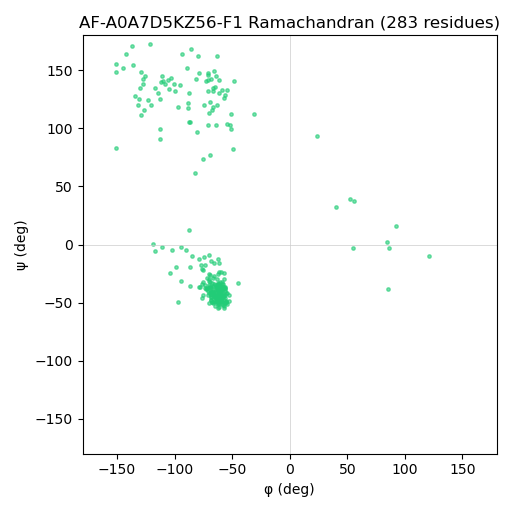3 N N . GLU A 1 204 ? -18.474 0.837 29.313 1.00 87.94 204 GLU A N 1
ATOM 1654 C CA . GLU A 1 204 ? -19.784 1.350 29.738 1.00 87.94 204 GLU A CA 1
ATOM 1655 C C . GLU A 1 204 ? -20.133 0.925 31.165 1.00 87.94 204 GLU A C 1
ATOM 1657 O O . GLU A 1 204 ? -20.534 1.753 31.986 1.00 87.94 204 GLU A O 1
ATOM 1662 N N . LYS A 1 205 ? -19.904 -0.350 31.503 1.00 89.81 205 LYS A N 1
ATOM 1663 C CA . LYS A 1 205 ? -20.104 -0.864 32.861 1.00 89.81 205 LYS A CA 1
ATOM 1664 C C . LYS A 1 205 ? -19.302 -0.062 33.887 1.00 89.81 205 LYS A C 1
ATOM 1666 O O . LYS A 1 205 ? -19.858 0.362 34.901 1.00 89.81 205 LYS A O 1
ATOM 1671 N N . TYR A 1 206 ? -18.010 0.157 33.639 1.00 86.00 206 TYR A N 1
ATOM 1672 C CA . TYR A 1 206 ? -17.186 0.942 34.558 1.00 86.00 206 TYR A CA 1
ATOM 1673 C C . TYR A 1 206 ? -17.544 2.423 34.543 1.00 86.00 206 TYR A C 1
ATOM 1675 O O . TYR A 1 206 ? -17.549 3.047 35.600 1.00 86.00 206 TYR A O 1
ATOM 1683 N N . MET A 1 207 ? -17.928 2.982 33.396 1.00 84.06 207 MET A N 1
ATOM 1684 C CA . MET A 1 207 ? -18.421 4.355 33.311 1.00 84.06 207 MET A CA 1
ATOM 1685 C C . MET A 1 207 ? -19.637 4.581 34.204 1.00 84.06 207 MET A C 1
ATOM 1687 O O . MET A 1 207 ? -19.689 5.589 34.908 1.00 84.06 207 MET A O 1
ATOM 1691 N N . THR A 1 208 ? -20.578 3.638 34.240 1.00 87.44 208 THR A N 1
ATOM 1692 C CA . THR A 1 208 ? -21.726 3.692 35.154 1.00 87.44 208 THR A CA 1
ATOM 1693 C C . THR A 1 208 ? -21.279 3.666 36.615 1.00 87.44 208 THR A C 1
ATOM 1695 O O . THR A 1 208 ? -21.753 4.475 37.410 1.00 87.44 208 THR A O 1
ATOM 1698 N N . MET A 1 209 ? -20.313 2.810 36.970 1.00 86.19 209 MET A N 1
ATOM 1699 C CA . MET A 1 209 ? -19.760 2.760 38.332 1.00 86.19 209 MET A CA 1
ATOM 1700 C C . MET A 1 209 ? -19.078 4.076 38.726 1.00 86.19 209 MET A C 1
ATOM 1702 O O . MET A 1 209 ? -19.318 4.589 39.815 1.00 86.19 209 MET A O 1
ATOM 1706 N N . TRP A 1 210 ? -18.272 4.660 37.835 1.00 84.50 210 TRP A N 1
ATOM 1707 C CA . TRP A 1 210 ? -17.596 5.937 38.075 1.00 84.50 210 TRP A CA 1
ATOM 1708 C C . TRP A 1 210 ? -18.556 7.133 38.113 1.00 84.50 210 TRP A C 1
ATOM 1710 O O . TRP A 1 210 ? -18.260 8.133 38.761 1.00 84.50 210 TRP A O 1
ATOM 1720 N N . ARG A 1 211 ? -19.706 7.056 37.436 1.00 84.25 211 ARG A N 1
ATOM 1721 C CA . ARG A 1 211 ? -20.734 8.110 37.435 1.00 84.25 211 ARG A CA 1
ATOM 1722 C C . ARG A 1 211 ? -21.781 7.957 38.537 1.00 84.25 211 ARG A C 1
ATOM 1724 O O . ARG A 1 211 ? -22.636 8.832 38.661 1.00 84.25 211 ARG A O 1
ATOM 1731 N N . ALA A 1 212 ? -21.736 6.881 39.320 1.00 85.50 212 ALA A N 1
ATOM 1732 C CA . ALA A 1 212 ? -22.688 6.659 40.397 1.00 85.50 212 ALA A CA 1
ATOM 1733 C C . ALA A 1 212 ? -22.678 7.845 41.376 1.00 85.50 212 ALA A C 1
ATOM 1735 O O . ALA A 1 212 ? -21.629 8.249 41.876 1.00 85.50 212 ALA A O 1
ATOM 1736 N N . GLN A 1 213 ? -23.855 8.400 41.680 1.00 79.81 213 GLN A N 1
ATOM 1737 C CA . GLN A 1 213 ? -23.979 9.519 42.628 1.00 79.81 213 GLN A CA 1
ATOM 1738 C C . GLN A 1 213 ? -23.503 9.132 44.038 1.00 79.81 213 GLN A C 1
ATOM 1740 O O . GLN A 1 213 ? -23.037 9.974 44.800 1.00 79.81 213 GLN A O 1
ATOM 1745 N N . THR A 1 214 ? -23.561 7.839 44.356 1.00 83.81 214 THR A N 1
ATOM 1746 C CA . THR A 1 214 ? -23.113 7.231 45.611 1.00 83.81 214 THR A CA 1
ATOM 1747 C C . THR A 1 214 ? -21.628 6.849 45.609 1.00 83.81 214 THR A C 1
ATOM 1749 O O . THR A 1 214 ? -21.198 6.098 46.484 1.00 83.81 214 THR A O 1
ATOM 1752 N N . LEU A 1 215 ? -20.833 7.305 44.629 1.00 81.69 215 LEU A N 1
ATOM 1753 C CA . LEU A 1 215 ? -19.426 6.924 44.509 1.00 81.69 215 LEU A CA 1
ATOM 1754 C C . LEU A 1 215 ? -18.602 7.426 45.705 1.00 81.69 215 LEU A C 1
ATOM 1756 O O . LEU A 1 215 ? -18.189 8.586 45.778 1.00 81.69 215 LEU A O 1
ATOM 1760 N N . ASP A 1 216 ? -18.307 6.503 46.616 1.00 84.88 216 ASP A N 1
ATOM 1761 C CA . ASP A 1 216 ? -17.409 6.716 47.744 1.00 84.88 216 ASP A CA 1
ATOM 1762 C C . ASP A 1 216 ? -15.958 6.290 47.424 1.00 84.88 216 ASP A C 1
ATOM 1764 O O . ASP A 1 216 ? -15.697 5.542 46.484 1.00 84.88 216 ASP A O 1
ATOM 1768 N N . LEU A 1 217 ? -14.981 6.719 48.232 1.00 82.19 217 LEU A N 1
ATOM 1769 C CA . LEU A 1 217 ? -13.561 6.366 48.080 1.00 82.19 217 LEU A CA 1
ATOM 1770 C C . LEU A 1 217 ? -13.329 4.858 48.160 1.00 82.19 217 LEU A C 1
ATOM 1772 O O . LEU A 1 217 ? -12.514 4.334 47.405 1.00 82.19 217 LEU A O 1
ATOM 1776 N N . LYS A 1 218 ? -14.046 4.157 49.048 1.00 85.81 218 LYS A N 1
ATOM 1777 C CA . LYS A 1 218 ? -13.960 2.693 49.142 1.00 85.81 218 LYS A CA 1
ATOM 1778 C C . LYS A 1 218 ? -14.409 2.037 47.836 1.00 85.81 218 LYS A C 1
ATOM 1780 O O . LYS A 1 218 ? -13.710 1.171 47.318 1.00 85.81 218 LYS A O 1
ATOM 1785 N N . MET A 1 219 ? -15.521 2.503 47.263 1.00 84.19 219 MET A N 1
ATOM 1786 C CA . MET A 1 219 ? -16.013 2.027 45.968 1.00 84.19 219 MET A CA 1
ATOM 1787 C C . MET A 1 219 ? -15.046 2.383 44.834 1.00 84.19 219 MET A C 1
ATOM 1789 O O . MET A 1 219 ? -14.706 1.519 44.037 1.00 84.19 219 MET A O 1
ATOM 1793 N N . ALA A 1 220 ? -14.513 3.604 44.804 1.00 84.25 220 ALA A N 1
ATOM 1794 C CA . ALA A 1 220 ? -13.525 4.029 43.813 1.00 84.25 220 ALA A CA 1
ATOM 1795 C C . ALA A 1 220 ? -12.230 3.191 43.861 1.00 84.25 220 ALA A C 1
ATOM 1797 O O . ALA A 1 220 ? -11.668 2.841 42.822 1.00 84.25 220 ALA A O 1
ATOM 1798 N N . LEU A 1 221 ? -11.754 2.829 45.057 1.00 84.31 221 LEU A N 1
ATOM 1799 C CA . LEU A 1 221 ? -10.612 1.925 45.233 1.00 84.31 221 LEU A CA 1
ATOM 1800 C C . LEU A 1 221 ? -10.909 0.518 44.706 1.00 84.31 221 LEU A C 1
ATOM 1802 O O . LEU A 1 221 ? -10.059 -0.076 44.047 1.00 84.31 221 LEU A O 1
ATOM 1806 N N . LEU A 1 222 ? -12.113 0.001 44.961 1.00 86.62 222 LEU A N 1
ATOM 1807 C CA . LEU A 1 222 ? -12.542 -1.294 44.436 1.00 86.62 222 LEU A CA 1
ATOM 1808 C C . LEU A 1 222 ? -12.632 -1.276 42.908 1.00 86.62 222 LEU A C 1
ATOM 1810 O O . LEU A 1 222 ? -12.062 -2.150 42.266 1.00 86.62 222 LEU A O 1
ATOM 1814 N N . VAL A 1 223 ? -13.279 -0.265 42.323 1.00 86.94 223 VAL A N 1
ATOM 1815 C CA . VAL A 1 223 ? -13.419 -0.136 40.864 1.00 86.94 223 VAL A CA 1
ATOM 1816 C C . VAL A 1 223 ? -12.046 0.002 40.200 1.00 86.94 223 VAL A C 1
ATOM 1818 O O . VAL A 1 223 ? -11.752 -0.728 39.259 1.00 86.94 223 VAL A O 1
ATOM 1821 N N . SER A 1 224 ? -11.154 0.844 40.734 1.00 84.38 224 SER A N 1
ATOM 1822 C CA . SER A 1 224 ? -9.803 1.046 40.175 1.00 84.38 224 SER A CA 1
ATOM 1823 C C . SER A 1 224 ? -8.850 -0.152 40.305 1.00 84.38 224 SER A C 1
ATOM 1825 O O . SER A 1 224 ? -7.821 -0.183 39.625 1.00 84.38 224 SER A O 1
ATOM 1827 N N . ASN A 1 225 ? -9.168 -1.157 41.131 1.00 86.19 225 ASN A N 1
ATOM 1828 C CA . ASN A 1 225 ? -8.441 -2.432 41.111 1.00 86.19 225 ASN A CA 1
ATOM 1829 C C . ASN A 1 225 ? -8.736 -3.239 39.832 1.00 86.19 225 ASN A C 1
ATOM 1831 O O . ASN A 1 225 ? -7.867 -3.984 39.388 1.00 86.19 225 ASN A O 1
ATOM 1835 N N . TYR A 1 226 ? -9.928 -3.093 39.242 1.00 85.19 226 TYR A N 1
ATOM 1836 C CA . TYR A 1 226 ? -10.357 -3.830 38.042 1.00 85.19 226 TYR A CA 1
ATOM 1837 C C . TYR A 1 226 ? -10.328 -2.987 36.758 1.00 85.19 226 TYR A C 1
ATOM 1839 O O . TYR A 1 226 ? -10.238 -3.531 35.648 1.00 85.19 226 TYR A O 1
ATOM 1847 N N . ASP A 1 227 ? -10.425 -1.668 36.914 1.00 84.31 227 ASP A N 1
ATOM 1848 C CA . ASP A 1 227 ? -10.402 -0.680 35.847 1.00 84.31 227 ASP A CA 1
ATOM 1849 C C . ASP A 1 227 ? -9.129 0.171 35.940 1.00 84.31 227 ASP A C 1
ATOM 1851 O O . ASP A 1 227 ? -9.002 1.089 36.757 1.00 84.31 227 ASP A O 1
ATOM 1855 N N . HIS A 1 228 ? -8.140 -0.181 35.118 1.00 80.25 228 HIS A N 1
ATOM 1856 C CA . HIS A 1 228 ? -6.812 0.428 35.124 1.00 80.25 228 HIS A CA 1
ATOM 1857 C C . HIS A 1 228 ? -6.794 1.743 34.334 1.00 80.25 228 HIS A C 1
ATOM 1859 O O . HIS A 1 228 ? -6.086 1.881 33.339 1.00 80.25 228 HIS A O 1
ATOM 1865 N N . ILE A 1 229 ? -7.578 2.724 34.780 1.00 75.31 229 ILE A N 1
ATOM 1866 C CA . ILE A 1 229 ? -7.579 4.056 34.174 1.00 75.31 229 ILE A CA 1
ATOM 1867 C C . ILE A 1 229 ? -6.298 4.797 34.557 1.00 75.31 229 ILE A C 1
ATOM 1869 O O . ILE A 1 229 ? -5.835 4.759 35.706 1.00 75.31 229 ILE A O 1
ATOM 1873 N N . HIS A 1 230 ? -5.768 5.533 33.585 1.00 75.56 230 HIS A N 1
ATOM 1874 C CA . HIS A 1 230 ? -4.679 6.474 33.764 1.00 75.56 230 HIS A CA 1
ATOM 1875 C C . HIS A 1 230 ? -5.185 7.908 33.615 1.00 75.56 230 HIS A C 1
ATOM 1877 O O . HIS A 1 230 ? -6.007 8.200 32.752 1.00 75.56 230 HIS A O 1
ATOM 1883 N N . ALA A 1 231 ? -4.670 8.804 34.448 1.00 70.62 231 ALA A N 1
ATOM 1884 C CA . ALA A 1 231 ? -4.937 10.232 34.374 1.00 70.62 231 ALA A CA 1
ATOM 1885 C C . ALA A 1 231 ? -3.608 10.988 34.342 1.00 70.62 231 ALA A C 1
ATOM 1887 O O . ALA A 1 231 ? -2.663 10.639 35.059 1.00 70.62 231 ALA A O 1
ATOM 1888 N N . CYS A 1 232 ? -3.526 12.015 33.499 1.00 70.69 232 CYS A N 1
ATOM 1889 C CA . CYS A 1 232 ? -2.355 12.877 33.416 1.00 70.69 232 CYS A CA 1
ATOM 1890 C C . CYS A 1 232 ? -2.596 14.137 34.248 1.00 70.69 232 CYS A C 1
ATOM 1892 O O . CYS A 1 232 ? -3.519 14.908 33.989 1.00 70.69 232 CYS A O 1
ATOM 1894 N N . PHE A 1 233 ? -1.760 14.336 35.263 1.00 68.38 233 PHE A N 1
ATOM 1895 C CA . PHE A 1 233 ? -1.840 15.476 36.168 1.00 68.38 233 PHE A CA 1
ATOM 1896 C C . PHE A 1 233 ? -0.720 16.469 35.856 1.00 68.38 233 PHE A C 1
ATOM 1898 O O . PHE A 1 233 ? 0.411 16.072 35.549 1.00 68.38 233 PHE A O 1
ATOM 1905 N N . THR A 1 234 ? -1.026 17.766 35.942 1.00 70.88 234 THR A N 1
ATOM 1906 C CA . THR A 1 234 ? 0.002 18.814 35.930 1.00 70.88 234 THR A CA 1
ATOM 1907 C C . THR A 1 234 ? 0.858 18.693 37.187 1.00 70.88 234 THR A C 1
ATOM 1909 O O . THR A 1 234 ? 0.366 18.261 38.233 1.00 70.88 234 THR A O 1
ATOM 1912 N N . LEU A 1 235 ? 2.137 19.068 37.106 1.00 66.06 235 LEU A N 1
ATOM 1913 C CA . LEU A 1 235 ? 3.037 18.986 38.262 1.00 66.06 235 LEU A CA 1
ATOM 1914 C C . LEU A 1 235 ? 2.544 19.805 39.461 1.00 66.06 235 LEU A C 1
ATOM 1916 O O . LEU A 1 235 ? 2.724 19.364 40.590 1.00 66.06 235 LEU A O 1
ATOM 1920 N N . ASP A 1 236 ? 1.857 20.921 39.224 1.00 67.56 236 ASP A N 1
ATOM 1921 C CA . ASP A 1 236 ? 1.268 21.742 40.290 1.00 67.56 236 ASP A CA 1
ATOM 1922 C C . ASP A 1 236 ? 0.198 20.975 41.080 1.00 67.56 236 ASP A C 1
ATOM 1924 O O . ASP A 1 236 ? 0.061 21.136 42.289 1.00 67.56 236 ASP A O 1
ATOM 1928 N N . LYS A 1 237 ? -0.552 20.100 40.395 1.00 62.34 237 LYS A N 1
ATOM 1929 C CA . LYS A 1 237 ? -1.580 19.240 40.998 1.00 62.34 237 LYS A CA 1
ATOM 1930 C C . LYS A 1 237 ? -1.016 17.923 41.526 1.00 62.34 237 LYS A C 1
ATOM 1932 O O . LYS A 1 237 ? -1.684 17.262 42.308 1.00 62.34 237 LYS A O 1
ATOM 1937 N N . TYR A 1 238 ? 0.160 17.490 41.078 1.00 62.25 238 TYR A N 1
ATOM 1938 C CA . TYR A 1 238 ? 0.798 16.267 41.560 1.00 62.25 238 TYR A CA 1
ATOM 1939 C C . TYR A 1 238 ? 2.329 16.385 41.470 1.00 62.25 238 TYR A C 1
ATOM 1941 O O . TYR A 1 238 ? 2.937 15.925 40.493 1.00 62.25 238 TYR A O 1
ATOM 1949 N N . PRO A 1 239 ? 2.976 17.006 42.472 1.00 59.97 239 PRO A N 1
ATOM 1950 C CA . PRO A 1 239 ? 4.412 17.234 42.440 1.00 59.97 239 PRO A CA 1
ATOM 1951 C C . PRO A 1 239 ? 5.181 15.910 42.516 1.00 59.97 239 PRO A C 1
ATOM 1953 O O . PRO A 1 239 ? 4.881 15.009 43.305 1.00 59.97 239 PRO A O 1
ATOM 1956 N N . ALA A 1 240 ? 6.194 15.766 41.662 1.00 56.28 240 ALA A N 1
ATOM 1957 C CA . ALA A 1 240 ? 7.050 14.587 41.656 1.00 56.28 240 ALA A CA 1
ATOM 1958 C C . ALA A 1 240 ? 7.958 14.566 42.899 1.00 56.28 240 ALA A C 1
ATOM 1960 O O . ALA A 1 240 ? 8.521 15.590 43.272 1.00 56.28 240 ALA A O 1
ATOM 1961 N N . ARG A 1 241 ? 8.191 13.378 43.485 1.00 55.59 241 ARG A N 1
ATOM 1962 C CA . ARG A 1 241 ?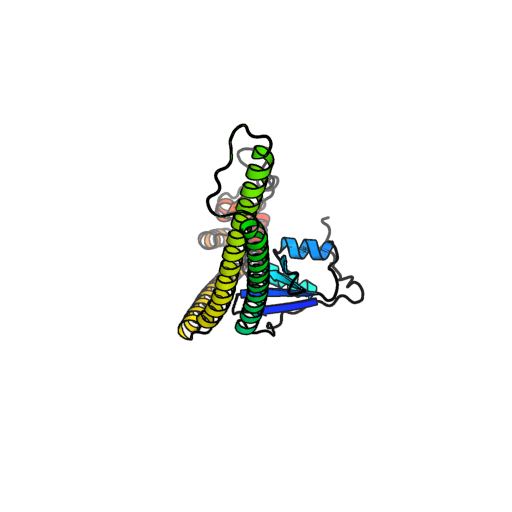 9.173 13.187 44.579 1.00 55.59 241 ARG A CA 1
ATOM 1963 C C . ARG A 1 241 ? 10.600 13.625 44.208 1.00 55.59 241 ARG A C 1
ATOM 1965 O O . ARG A 1 241 ? 11.384 13.921 45.094 1.00 55.59 241 ARG A O 1
ATOM 1972 N N . GLN A 1 242 ? 10.934 13.643 42.916 1.00 53.66 242 GLN A N 1
ATOM 1973 C CA . GLN A 1 242 ? 12.193 14.163 42.382 1.00 53.66 242 GLN A CA 1
ATOM 1974 C C . GLN A 1 242 ? 11.873 15.093 41.211 1.00 53.66 242 GLN A C 1
ATOM 1976 O O . GLN A 1 242 ? 11.247 14.672 40.231 1.00 53.66 242 GLN A O 1
ATOM 1981 N N . ARG A 1 243 ? 12.277 16.362 41.318 1.00 44.72 243 ARG A N 1
ATOM 1982 C CA . ARG A 1 243 ? 12.043 17.384 40.293 1.00 44.72 243 ARG A CA 1
ATOM 1983 C C . ARG A 1 243 ? 13.088 17.218 39.185 1.00 44.72 243 ARG A C 1
ATOM 1985 O O . ARG A 1 243 ? 14.208 17.693 39.312 1.00 44.72 243 ARG A O 1
ATOM 1992 N N . LYS A 1 244 ? 12.741 16.520 38.099 1.00 52.72 244 LYS A N 1
ATOM 1993 C CA . LYS A 1 244 ? 13.528 16.565 36.853 1.00 52.72 244 LYS A CA 1
ATOM 1994 C C . LYS A 1 244 ? 13.030 17.741 36.014 1.00 52.72 244 LYS A C 1
ATOM 1996 O O . LYS A 1 244 ? 11.826 17.868 35.810 1.00 52.72 244 LYS A O 1
ATOM 2001 N N . ALA A 1 245 ? 13.946 18.584 35.538 1.00 47.56 245 ALA A N 1
ATOM 2002 C CA . ALA A 1 245 ? 13.645 19.873 34.903 1.00 47.56 245 ALA A CA 1
ATOM 2003 C C . ALA A 1 245 ? 12.806 19.796 33.603 1.00 47.56 245 ALA A C 1
ATOM 2005 O O . ALA A 1 245 ? 12.297 20.817 33.157 1.00 47.56 245 ALA A O 1
ATOM 2006 N N . SER A 1 246 ? 12.620 18.609 33.009 1.00 52.59 246 SER A N 1
ATOM 2007 C CA . SER A 1 246 ? 11.948 18.416 31.713 1.00 52.59 246 SER A CA 1
ATOM 2008 C C . SER A 1 246 ? 10.496 17.913 31.773 1.00 52.59 246 SER A C 1
ATOM 2010 O O . SER A 1 246 ? 9.848 17.793 30.734 1.00 52.59 246 SER A O 1
ATOM 2012 N N . MET A 1 247 ? 9.953 17.582 32.949 1.00 50.94 247 MET A N 1
ATOM 2013 C CA . MET A 1 247 ? 8.630 16.945 33.045 1.00 50.94 247 MET A CA 1
ATOM 2014 C C . MET A 1 247 ? 7.522 18.014 33.118 1.00 50.94 247 MET A C 1
ATOM 2016 O O . MET A 1 247 ? 7.501 18.788 34.061 1.00 50.94 247 MET A O 1
ATOM 2020 N N . ARG A 1 248 ? 6.599 18.083 32.141 1.00 49.47 248 ARG A N 1
ATOM 2021 C CA . ARG A 1 248 ? 5.465 19.048 32.145 1.00 49.47 248 ARG A CA 1
ATOM 2022 C C . ARG A 1 248 ? 4.164 18.477 32.737 1.00 49.47 248 ARG A C 1
ATOM 2024 O O . ARG A 1 248 ? 3.393 19.203 33.357 1.00 49.47 248 ARG A O 1
ATOM 2031 N N . ALA A 1 249 ? 3.934 17.174 32.593 1.00 59.00 249 ALA A N 1
ATOM 2032 C CA . ALA A 1 249 ? 2.794 16.451 33.161 1.00 59.00 249 ALA A CA 1
ATOM 2033 C C . ALA A 1 249 ? 3.189 14.993 33.434 1.00 59.00 249 ALA A C 1
ATOM 2035 O O . ALA A 1 249 ? 4.105 14.470 32.794 1.00 59.00 249 ALA A O 1
ATOM 2036 N N . ARG A 1 250 ? 2.513 14.330 34.379 1.00 64.88 250 ARG A N 1
ATOM 2037 C CA . ARG A 1 250 ? 2.743 12.911 34.683 1.00 64.88 250 ARG A CA 1
ATOM 2038 C C . ARG A 1 250 ? 1.449 12.119 34.537 1.00 64.88 250 ARG A C 1
ATOM 2040 O O . ARG A 1 250 ? 0.468 12.428 35.207 1.00 64.88 250 ARG A O 1
ATOM 2047 N N . CYS A 1 251 ? 1.478 11.076 33.713 1.00 65.44 251 CYS A N 1
ATOM 2048 C CA . CYS A 1 251 ? 0.387 10.113 33.595 1.00 65.44 251 CYS A CA 1
ATOM 2049 C C . CYS A 1 251 ? 0.580 8.990 34.619 1.00 65.44 251 CYS A C 1
ATOM 2051 O O . CYS A 1 251 ? 1.628 8.345 34.662 1.00 65.44 251 CYS A O 1
ATOM 2053 N N . LEU A 1 252 ? -0.408 8.800 35.489 1.00 67.62 252 LEU A N 1
ATOM 2054 C CA . LEU A 1 252 ? -0.394 7.822 36.576 1.00 67.62 252 LEU A CA 1
ATOM 2055 C C . LEU A 1 252 ? -1.669 6.996 36.529 1.00 67.62 252 LEU A C 1
ATOM 2057 O O . LEU A 1 252 ? -2.722 7.505 36.149 1.00 67.62 252 LEU A O 1
ATOM 2061 N N . SER A 1 253 ? -1.583 5.735 36.950 1.00 74.00 253 SER A N 1
ATOM 2062 C CA . SER A 1 253 ? -2.791 4.972 37.254 1.00 74.00 253 SER A CA 1
ATOM 2063 C C . SER A 1 253 ? -3.524 5.614 38.433 1.00 74.00 253 SER A C 1
ATOM 2065 O O . SER A 1 253 ? -2.910 6.157 39.356 1.00 74.00 253 SER A O 1
ATOM 2067 N N . ILE A 1 254 ? -4.852 5.564 38.405 1.00 75.69 254 ILE A N 1
ATOM 2068 C CA . ILE A 1 254 ? -5.691 6.230 39.409 1.00 75.69 254 ILE A CA 1
ATOM 2069 C C . ILE A 1 254 ? -5.631 5.517 40.769 1.00 75.69 254 ILE A C 1
ATOM 2071 O O . ILE A 1 254 ? -5.725 6.161 41.814 1.00 75.69 254 ILE A O 1
ATOM 2075 N N . LEU A 1 255 ? -5.397 4.203 40.780 1.00 78.56 255 LEU A N 1
ATOM 2076 C CA . LEU A 1 255 ? -5.374 3.388 41.997 1.00 78.56 255 LEU A CA 1
ATOM 2077 C C . LEU A 1 255 ? -4.326 3.862 43.041 1.00 78.56 255 LEU A C 1
ATOM 2079 O O . LEU A 1 255 ? -4.712 4.117 44.185 1.00 78.56 255 LEU A O 1
ATOM 2083 N N . PRO A 1 256 ? -3.030 4.058 42.710 1.00 74.88 256 PRO A N 1
ATOM 2084 C CA . PRO A 1 256 ? -2.057 4.651 43.633 1.00 74.88 256 PRO A CA 1
ATOM 2085 C C . PRO A 1 256 ? -2.430 6.054 44.124 1.00 74.88 256 PRO A C 1
ATOM 2087 O O . PRO A 1 256 ? -2.122 6.397 45.267 1.00 74.88 256 PRO A O 1
ATOM 2090 N N . CYS A 1 257 ? -3.085 6.862 43.283 1.00 72.12 257 CYS A N 1
ATOM 2091 C CA . CYS A 1 257 ? -3.538 8.205 43.645 1.00 72.12 257 CYS A CA 1
ATOM 2092 C C . CYS A 1 257 ? -4.663 8.152 44.689 1.00 72.12 257 CYS A C 1
ATOM 2094 O O . CYS A 1 257 ? -4.615 8.889 45.671 1.00 72.12 257 CYS A O 1
ATOM 2096 N N . LEU A 1 258 ? -5.629 7.241 44.522 1.00 73.75 258 LEU A N 1
ATOM 2097 C CA . LEU A 1 258 ? -6.709 7.020 45.487 1.00 73.75 258 LEU A CA 1
ATOM 2098 C C . LEU A 1 258 ? -6.188 6.446 46.812 1.00 73.75 258 LEU A C 1
ATOM 2100 O O . LEU A 1 258 ? -6.605 6.904 47.873 1.00 73.75 258 LEU A O 1
ATOM 2104 N N . ARG A 1 259 ? -5.248 5.486 46.770 1.00 73.06 259 ARG A N 1
ATOM 2105 C CA . ARG A 1 259 ? -4.681 4.852 47.980 1.00 73.06 259 ARG A CA 1
ATOM 2106 C C . ARG A 1 259 ? -3.881 5.812 48.846 1.00 73.06 259 ARG A C 1
ATOM 2108 O O . ARG A 1 259 ? -3.844 5.651 50.058 1.00 73.06 259 ARG A O 1
ATOM 2115 N N . ARG A 1 260 ? -3.194 6.771 48.228 1.00 66.94 260 ARG A N 1
ATOM 2116 C CA . ARG A 1 260 ? -2.299 7.671 48.956 1.00 66.94 260 ARG A CA 1
ATOM 2117 C C . ARG A 1 260 ? -3.029 8.775 49.718 1.00 66.94 260 ARG A C 1
ATOM 2119 O O . ARG A 1 260 ? -2.388 9.375 50.566 1.00 66.94 260 ARG A O 1
ATOM 2126 N N . SER A 1 261 ? -4.300 9.071 49.413 1.00 58.44 261 SER A N 1
ATOM 2127 C CA . SER A 1 261 ? -5.062 10.195 50.001 1.00 58.44 261 SER A CA 1
ATOM 2128 C C . SER A 1 261 ? -4.232 11.485 50.170 1.00 58.44 261 SER A C 1
ATOM 2130 O O . SER A 1 261 ? -4.392 12.217 51.144 1.00 58.44 261 SER A O 1
ATOM 2132 N N . LEU A 1 262 ? -3.276 11.732 49.268 1.00 47.59 262 LEU A N 1
ATOM 2133 C CA . LEU A 1 262 ? -2.250 12.756 49.456 1.00 47.59 262 LEU A CA 1
ATOM 2134 C C . LEU A 1 262 ? -2.776 14.095 48.934 1.00 47.59 262 LEU A C 1
ATOM 2136 O O . LEU A 1 262 ? -2.838 14.301 47.725 1.00 47.59 262 LEU A O 1
ATOM 2140 N N . LEU A 1 263 ? -3.130 14.977 49.872 1.00 42.53 263 LEU A N 1
ATOM 2141 C CA . LEU A 1 263 ? -3.154 16.451 49.804 1.00 42.53 263 LEU A CA 1
ATOM 2142 C C . LEU A 1 263 ? -3.943 17.165 48.690 1.00 42.53 263 LEU A C 1
ATOM 2144 O O . LEU A 1 263 ? -4.052 18.386 48.742 1.00 42.53 263 LEU A O 1
ATOM 2148 N N . LEU A 1 264 ? -4.564 16.471 47.736 1.00 48.78 264 LEU A N 1
ATOM 2149 C CA . LEU A 1 264 ? -5.557 17.078 46.854 1.00 48.78 264 LEU A CA 1
ATOM 2150 C C . LEU A 1 264 ? -6.960 16.653 47.244 1.00 48.78 264 LEU A C 1
ATOM 2152 O O . LEU A 1 264 ? -7.250 15.474 47.441 1.00 48.78 264 LEU A O 1
ATOM 2156 N N . ASN A 1 265 ? -7.827 17.664 47.299 1.00 56.69 265 ASN A N 1
ATOM 2157 C CA . ASN A 1 265 ? -9.269 17.570 47.449 1.00 56.69 265 ASN A CA 1
ATOM 2158 C C . ASN A 1 265 ? -9.789 16.280 46.793 1.00 56.69 265 ASN A C 1
ATOM 2160 O O . ASN A 1 265 ? -9.741 16.145 45.572 1.00 56.69 265 ASN A O 1
ATOM 2164 N N . ARG A 1 266 ? -10.288 15.330 47.592 1.00 59.62 266 ARG A N 1
ATOM 2165 C CA . ARG A 1 266 ? -10.835 14.021 47.166 1.00 59.62 266 ARG A CA 1
ATOM 2166 C C . ARG A 1 266 ? -11.766 14.137 45.949 1.00 59.62 266 ARG A C 1
ATOM 2168 O O . ARG A 1 266 ? -11.768 13.283 45.065 1.00 59.62 266 ARG A O 1
ATOM 2175 N N . ARG A 1 267 ? -12.491 15.258 45.862 1.00 61.59 267 ARG A N 1
ATOM 2176 C CA . ARG A 1 267 ? -13.346 15.647 44.731 1.00 61.59 267 ARG A CA 1
ATOM 2177 C C . ARG A 1 267 ? -12.594 15.835 43.407 1.00 61.59 267 ARG A C 1
ATOM 2179 O O . ARG A 1 267 ? -13.144 15.501 42.368 1.00 61.59 267 ARG A O 1
ATOM 2186 N N . VAL A 1 268 ? -11.367 16.352 43.410 1.00 63.53 268 VAL A N 1
ATOM 2187 C CA . VAL A 1 268 ? -10.544 16.578 42.206 1.00 63.53 268 VAL A CA 1
ATOM 2188 C C . VAL A 1 268 ? -10.073 15.256 41.608 1.00 63.53 268 VAL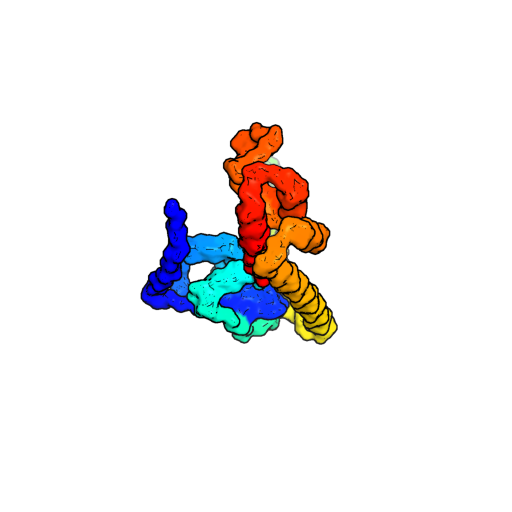 A C 1
ATOM 2190 O O . VAL A 1 268 ? -10.150 15.088 40.395 1.00 63.53 268 VAL A O 1
ATOM 2193 N N . ILE A 1 269 ? -9.650 14.301 42.441 1.00 64.00 269 ILE A N 1
ATOM 2194 C CA . ILE A 1 269 ? -9.207 12.976 41.976 1.00 64.00 269 ILE A CA 1
ATOM 2195 C C . ILE A 1 269 ? -10.396 12.191 41.416 1.00 64.00 269 ILE A C 1
ATOM 2197 O O . ILE A 1 269 ? -10.301 11.655 40.317 1.00 64.00 269 ILE A O 1
ATOM 2201 N N . LEU A 1 270 ? -11.540 12.199 42.112 1.00 65.56 270 LEU A N 1
ATOM 2202 C CA . LEU A 1 270 ? -12.770 11.567 41.625 1.00 65.56 270 LEU A CA 1
ATOM 2203 C C . LEU A 1 270 ? -13.268 12.216 40.324 1.00 65.56 270 LEU A C 1
ATOM 2205 O O . LEU A 1 270 ? -13.554 11.510 39.364 1.00 65.56 270 LEU A O 1
ATOM 2209 N N . ARG A 1 271 ? -13.283 13.554 40.228 1.00 67.88 271 ARG A N 1
ATOM 2210 C CA . ARG A 1 271 ? -13.637 14.260 38.981 1.00 67.88 271 ARG A CA 1
ATOM 2211 C C . ARG A 1 271 ? -12.669 13.948 37.843 1.00 67.88 271 ARG A C 1
ATOM 2213 O O . ARG A 1 271 ? -13.107 13.758 36.715 1.00 67.88 271 ARG A O 1
ATOM 2220 N N . SER A 1 272 ? -11.370 13.869 38.125 1.00 66.62 272 SER A N 1
ATOM 2221 C CA . SER A 1 272 ? -10.363 13.520 37.122 1.00 66.62 272 SER A CA 1
ATOM 2222 C C . SER A 1 272 ? -10.472 12.061 36.683 1.00 66.62 272 SER A C 1
ATOM 2224 O O . SER A 1 272 ? -10.210 11.782 35.516 1.00 66.62 272 SER A O 1
ATOM 2226 N N . ALA A 1 273 ? -10.885 11.151 37.570 1.00 65.75 273 ALA A N 1
ATOM 2227 C CA . ALA A 1 273 ? -11.188 9.765 37.227 1.00 65.75 273 ALA A CA 1
ATOM 2228 C C . ALA A 1 273 ? -12.401 9.671 36.306 1.00 65.75 273 ALA A C 1
ATOM 2230 O O . ALA A 1 273 ? -12.298 9.082 35.236 1.00 65.75 273 ALA A O 1
ATOM 2231 N N . VAL A 1 274 ? -13.492 10.358 36.651 1.00 65.81 274 VAL A N 1
ATOM 2232 C CA . VAL A 1 274 ? -14.690 10.458 35.802 1.00 65.81 274 VAL A CA 1
ATOM 2233 C C . VAL A 1 274 ? -14.361 11.076 34.437 1.00 65.81 274 VAL A C 1
ATOM 2235 O O . VAL A 1 274 ? -14.859 10.618 33.411 1.00 65.81 274 VAL A O 1
ATOM 2238 N N . MET A 1 275 ? -13.497 12.094 34.399 1.00 66.56 275 MET A N 1
ATOM 2239 C CA . MET A 1 275 ? -13.079 12.753 33.158 1.00 66.56 275 MET A CA 1
ATOM 2240 C C . MET A 1 275 ? -12.133 11.885 32.317 1.00 66.56 275 MET A C 1
ATOM 2242 O O . MET A 1 275 ? -12.261 11.860 31.099 1.00 66.56 275 MET A O 1
ATOM 2246 N N . SER A 1 276 ? -11.216 11.145 32.941 1.00 61.00 276 SER A N 1
ATOM 2247 C CA . SER A 1 276 ? -10.299 10.247 32.221 1.00 61.00 276 SER A CA 1
ATOM 2248 C C . SER A 1 276 ? -11.033 9.022 31.686 1.00 61.00 276 SER A C 1
ATOM 2250 O O . SER A 1 276 ? -10.797 8.629 30.550 1.00 61.00 276 SER A O 1
ATOM 2252 N N . ALA A 1 277 ? -11.993 8.495 32.448 1.00 59.00 277 ALA A N 1
ATOM 2253 C CA . ALA A 1 277 ? -12.893 7.443 31.991 1.00 59.00 277 ALA A CA 1
ATOM 2254 C C . ALA A 1 277 ? -13.736 7.898 30.776 1.00 59.00 277 ALA A C 1
ATOM 2256 O O . ALA A 1 277 ? -14.015 7.112 29.879 1.00 59.00 277 ALA A O 1
ATOM 2257 N N . ARG A 1 278 ? -14.078 9.195 30.689 1.00 55.25 278 ARG A N 1
ATOM 2258 C CA . ARG A 1 278 ? -14.739 9.795 29.513 1.00 55.25 278 ARG A CA 1
ATOM 2259 C C . ARG A 1 278 ? -13.821 9.897 28.286 1.00 55.25 278 ARG A C 1
ATOM 2261 O O . ARG A 1 278 ? -14.305 9.850 27.163 1.00 55.25 278 ARG A O 1
ATOM 2268 N N . LEU A 1 279 ? -12.516 10.082 28.484 1.00 55.31 279 LEU A N 1
ATOM 2269 C CA . LEU A 1 279 ? -11.550 10.187 27.385 1.00 55.31 279 LEU A CA 1
ATOM 2270 C C . LEU A 1 279 ? -11.181 8.812 26.819 1.00 55.31 279 LEU A C 1
ATOM 2272 O O . LEU A 1 279 ? -11.047 8.685 25.607 1.00 55.31 279 LEU A O 1
ATOM 2276 N N . THR A 1 280 ? -11.078 7.781 27.663 1.00 54.12 280 THR A N 1
ATOM 2277 C CA . THR A 1 280 ? -10.775 6.412 27.216 1.00 54.12 280 THR A CA 1
ATOM 2278 C C . THR A 1 280 ? -11.894 5.794 26.378 1.00 54.12 280 THR A C 1
ATOM 2280 O O . THR A 1 280 ? -11.603 4.975 25.513 1.00 54.12 280 THR A O 1
ATOM 2283 N N . THR A 1 281 ? -13.156 6.188 26.586 1.00 49.28 281 THR A N 1
ATOM 2284 C CA . THR A 1 281 ? -14.269 5.775 25.714 1.00 49.28 281 THR A CA 1
ATOM 2285 C C . THR A 1 281 ? -14.219 6.458 24.353 1.00 49.28 281 THR A C 1
ATOM 2287 O O . THR A 1 281 ? -14.472 5.809 23.348 1.00 49.28 281 THR A O 1
ATOM 2290 N N . ASN A 1 282 ? -13.845 7.741 24.306 1.00 43.16 282 ASN A N 1
ATOM 2291 C CA . ASN A 1 282 ? -13.784 8.500 23.054 1.00 43.16 282 ASN A CA 1
ATOM 2292 C C . ASN A 1 282 ? -12.558 8.151 22.196 1.00 43.16 282 ASN A C 1
ATOM 2294 O O . ASN A 1 282 ? -12.575 8.404 21.002 1.00 43.16 282 ASN A O 1
ATOM 2298 N N . SER A 1 283 ? -11.498 7.584 22.780 1.00 39.88 283 SER A N 1
ATOM 2299 C CA . SER A 1 283 ? -10.298 7.149 22.047 1.00 39.88 283 SER A CA 1
ATOM 2300 C C . SER A 1 283 ? -10.311 5.672 21.630 1.00 39.88 283 SER A C 1
ATOM 2302 O O . SER A 1 283 ? -9.315 5.195 21.092 1.00 39.88 283 SER A O 1
ATOM 2304 N N . ALA A 1 284 ? -11.357 4.923 21.995 1.00 35.19 284 ALA A N 1
ATOM 2305 C CA . ALA A 1 284 ? -11.498 3.489 21.717 1.00 35.19 284 ALA A CA 1
ATOM 2306 C C . ALA A 1 284 ? -12.609 3.167 20.701 1.00 35.19 284 ALA A C 1
ATOM 2308 O O . ALA A 1 284 ? -12.810 1.988 20.401 1.00 35.19 284 ALA A O 1
ATOM 2309 N N . GLY A 1 285 ? -13.322 4.194 20.231 1.00 33.00 285 GLY A N 1
ATOM 2310 C CA . GLY A 1 285 ? -14.068 4.149 18.977 1.00 33.00 285 GLY A CA 1
ATOM 2311 C C . GLY A 1 285 ? -13.077 4.237 17.851 1.00 33.00 285 GLY A C 1
ATOM 2312 O O . GLY A 1 285 ? -12.129 5.038 18.033 1.00 33.00 285 GLY A O 1
#

Solvent-accessible surface area (backbone atoms only — not comparable to full-atom values): 16065 Å² total; per-residue (Å²): 136,79,88,68,92,70,76,88,69,78,78,64,59,91,82,66,47,52,48,28,28,39,36,89,87,71,38,29,34,37,40,38,50,74,55,86,73,53,73,67,61,45,51,52,43,44,73,66,52,38,41,81,38,83,94,73,62,31,30,41,28,83,53,73,44,52,77,48,49,55,54,39,36,73,68,38,67,48,72,42,75,48,88,66,51,72,52,56,55,23,46,59,51,17,51,56,24,39,59,52,10,53,55,24,41,54,54,13,53,52,31,45,54,51,30,49,62,57,50,71,76,46,73,86,88,70,77,81,52,82,93,42,94,58,31,71,56,51,53,53,50,53,50,50,42,52,53,31,48,55,48,18,52,54,26,38,55,50,12,52,54,27,40,55,51,15,53,49,32,48,52,50,35,58,54,59,67,34,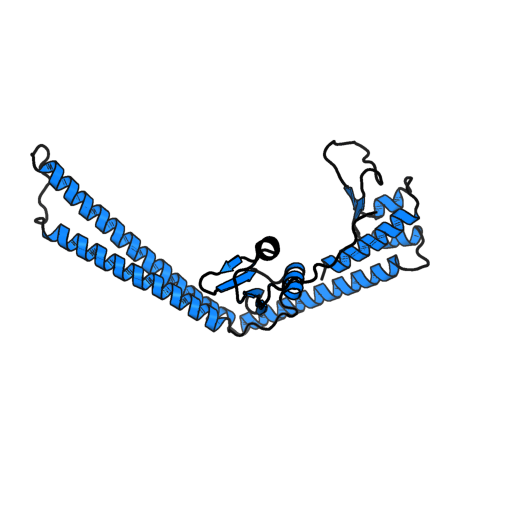66,71,52,44,50,55,48,52,56,48,52,55,51,49,50,56,51,51,52,53,48,50,55,52,50,51,55,50,49,51,58,61,64,37,92,82,64,42,71,71,54,51,50,57,49,30,73,80,46,86,50,56,41,73,38,45,42,92,81,52,69,62,99,66,88,60,96,83,72,72,60,50,76,39,57,48,44,67,57,63,74,57,72,68,93,58,62,68,66,57,58,51,50,46,47,46,50,32,58,55,49,57,57,69,69,69,87

pLDDT: mean 83.41, std 17.23, range [29.98, 98.12]

Mean predicted aligned error: 11.05 Å

Foldseek 3Di:
DDDPPDDPPDPPVPPWAWAWEAELLQQKIKIAIPDDDDPVLVVQLVVVPWDQDPVVRITMDRHDDPSNLVSRCVHNVDYYHDPDDLQRVLLVVLVVLLVQLVVLLVVLVVLVVVLVVLPVVDDPPDDQDPPDPCNVVVVVSVVSSVVSNVSSVVSNVSSVVSNVVSVVSNVVSVVSPDPVNVVVSVVVVVVVVVVLVVVLVVLVVLLCQLPDPPDDLVSVLVSLVVVFFKFKAACVQPPDPDDDPPDGIDIDGLNVVSVVVPDDDPVVSSVRRNVSSVVVSVNSD

InterPro domains:
  IPR021944 Protein of unknown function DUF3560 [PF12083] (88-204)

Secondary structure (DSSP, 8-state):
-PPP---------TT--EEEEEETTTTEEEEEESSPPPHHHHHHHHHTT-EEETTTTEEEESS--HHHHHHHHHHHSS-EEPSS-HHHHHHHHHHHHHHHHHHHHHHHHHHHHHHHHHHTTS-TT----TTSTTHHHHHHHHHHHHHHHHHHHHHHHHHHHHHHHHHHHHHHHHHHHSHHHHHHHHHHHHHHHHHHHHHHHHHHHHHHHHH-TT--HHHHHHHHHHS--EEEEETTTS--SS--TT-SEEEEEHHHHHHH--SS-HHHHHHHHHHHHHHHHHT--